Protein AF-A0A968MNL6-F1 (afdb_monomer)

Radius of gyration: 27.08 Å; Cα contacts (8 Å, |Δi|>4): 402; chains: 1; bounding box: 76×45×84 Å

Nearest PDB structures (foldseek):
  2ivf-assembly1_B  TM=6.259E-01  e=3.044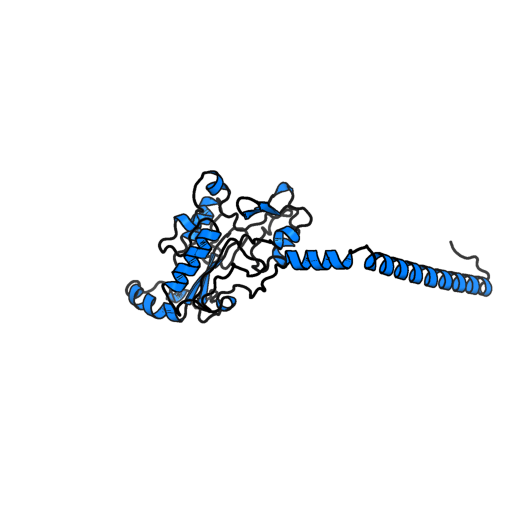E-07  Aromatoleum aromaticum EbN1
  1r27-assembly1_B  TM=6.910E-01  e=2.552E-06  Escherichia coli
  6x1o-assembly1_D  TM=5.872E-01  e=1.231E-06  Pyrococcus furiosus COM1
  5ch7-assembly2_D  TM=5.734E-01  e=1.477E-06  Azospira oryzae PS
  3egw-assembly1_B  TM=5.576E-01  e=3.675E-06  Escherichia coli K-12

Sequence (286 aa):
MCGVALACVSACNEANNLLPDTVLSGGLHQMPDDLNANTKNIIKLYKDGGFVGPSEEQFATYYNDLEQFEQYQGRMREAHSFVKRQCMHCIDPACVAACPFSALTKDHETGVVAWNAYQCIGCRYCEVACPFEVPKFEWQYFNPRIVKCQFCDHRLGEGQEPACTSVCPTGAVVYGKRDALLEEAKERIAASPGTYFEDRVYGESDGGGTQVMYLSHVPFTKIGLPDLGKVSLAWYGTWVHSIIYKWLLIPAALYACMVFIIRKRWHHHEEEARHEAKKTGLPQQI

Solvent-accessible surface area (backbone atoms only — not compa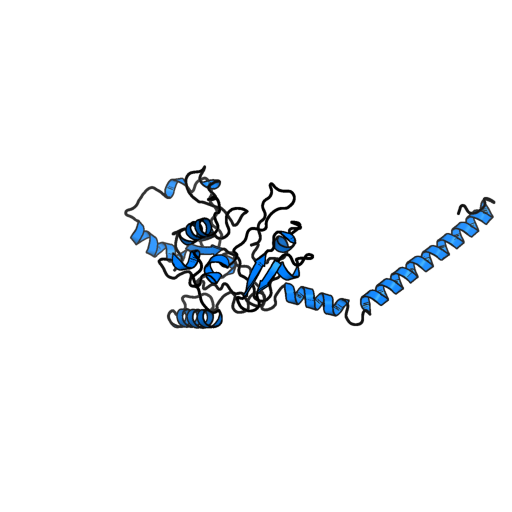rable to full-atom values): 16317 Å² total; per-residue (Å²): 107,57,62,90,72,58,49,37,35,53,35,40,26,63,78,65,74,38,61,75,41,18,73,77,47,75,69,74,46,78,40,65,93,59,70,30,60,51,31,44,44,42,76,46,51,19,46,84,44,42,79,60,70,91,53,93,80,64,68,80,69,77,81,78,65,83,87,52,56,74,73,47,58,69,65,41,68,82,41,53,46,52,40,79,47,56,54,41,37,40,70,46,40,25,32,35,70,49,33,93,64,58,22,33,45,68,42,88,85,82,42,48,46,47,76,41,74,91,52,48,69,52,82,57,46,31,29,76,45,26,86,79,63,44,54,23,51,42,82,91,46,89,70,27,55,80,26,48,44,54,77,41,51,76,37,46,77,71,76,41,70,36,50,36,36,76,54,39,89,65,64,59,45,79,82,74,59,62,70,61,52,51,50,52,49,51,49,54,40,70,76,39,75,89,52,40,36,88,73,51,61,47,21,70,41,40,33,42,12,34,67,48,70,47,80,44,63,53,62,56,58,30,68,75,40,70,89,53,56,65,60,17,68,31,56,51,56,51,50,54,49,52,59,52,54,45,89,42,51,55,56,49,51,53,50,51,50,50,52,50,52,51,52,53,52,49,52,51,51,52,50,50,51,54,53,48,28,71,71,70,72,50,80,81,86,128

Structure (mmCIF, N/CA/C/O backbone):
data_AF-A0A968MNL6-F1
#
_entry.id   AF-A0A968MNL6-F1
#
loop_
_atom_site.group_PDB
_atom_site.id
_atom_site.type_symbol
_atom_site.label_atom_id
_atom_site.label_alt_id
_atom_site.label_comp_id
_atom_site.label_asym_id
_atom_site.label_entity_id
_atom_site.label_seq_id
_atom_site.pdbx_PDB_ins_code
_atom_site.Cartn_x
_atom_site.Cartn_y
_atom_site.Cartn_z
_atom_site.occupancy
_atom_site.B_iso_or_equiv
_atom_site.auth_seq_id
_atom_site.auth_comp_id
_atom_site.auth_asym_id
_atom_site.auth_atom_id
_atom_site.pdbx_PDB_model_num
ATOM 1 N N . MET A 1 1 ? -15.893 4.906 13.644 1.00 71.31 1 MET A N 1
ATOM 2 C CA . MET A 1 1 ? -15.562 3.689 14.427 1.00 71.31 1 MET A CA 1
ATOM 3 C C . MET A 1 1 ? -14.109 3.670 14.893 1.00 71.31 1 MET A C 1
ATOM 5 O O . MET A 1 1 ? -13.868 3.267 16.024 1.00 71.31 1 MET A O 1
ATOM 9 N N . CYS A 1 2 ? -13.137 4.071 14.064 1.00 76.56 2 CYS A N 1
ATOM 10 C CA . CYS A 1 2 ? -11.749 4.224 14.515 1.00 76.56 2 CYS A CA 1
ATOM 11 C C . CYS A 1 2 ? -11.639 5.352 15.559 1.00 76.56 2 CYS A C 1
ATOM 13 O O . CYS A 1 2 ? -12.363 6.344 15.459 1.00 76.56 2 CYS A O 1
ATOM 15 N N . GLY A 1 3 ? -10.768 5.179 16.553 1.00 71.62 3 GLY A N 1
ATOM 16 C CA . GLY A 1 3 ? -10.526 6.141 17.628 1.00 71.62 3 GLY A CA 1
ATOM 17 C C . GLY A 1 3 ? -9.036 6.258 17.951 1.00 71.62 3 GLY A C 1
ATOM 18 O O . GLY A 1 3 ? -8.205 5.654 17.279 1.00 71.62 3 GLY A O 1
ATOM 19 N N . VAL A 1 4 ? -8.711 7.007 19.008 1.00 63.56 4 VAL A N 1
ATOM 20 C CA . VAL A 1 4 ? -7.330 7.359 19.407 1.00 63.56 4 VAL A CA 1
ATOM 21 C C . VAL A 1 4 ? -6.508 6.153 19.893 1.00 63.56 4 VAL A C 1
ATOM 23 O O . VAL A 1 4 ? -5.291 6.237 20.016 1.00 63.56 4 VAL A O 1
ATOM 26 N N . ALA A 1 5 ? -7.141 5.010 20.173 1.00 65.31 5 ALA A N 1
ATOM 27 C CA . ALA A 1 5 ? -6.453 3.832 20.689 1.00 65.31 5 ALA A CA 1
ATOM 28 C C . ALA A 1 5 ? -5.408 3.299 19.684 1.00 65.31 5 ALA A C 1
ATOM 30 O O . ALA A 1 5 ? -5.735 2.602 18.721 1.00 65.31 5 ALA A O 1
ATOM 31 N N . LEU A 1 6 ? -4.128 3.560 19.964 1.00 80.06 6 LEU A N 1
ATOM 32 C CA . LEU A 1 6 ? -2.959 3.082 19.210 1.00 80.06 6 LEU A CA 1
ATOM 33 C C . LEU A 1 6 ? -2.700 1.568 19.378 1.00 80.06 6 LEU A C 1
ATOM 35 O O . LEU A 1 6 ? -1.617 1.079 19.061 1.00 80.06 6 LEU A O 1
ATOM 39 N N . ALA A 1 7 ? -3.693 0.798 19.835 1.00 88.44 7 ALA A N 1
ATOM 40 C CA . ALA A 1 7 ? -3.584 -0.641 20.073 1.00 88.44 7 ALA A CA 1
ATOM 41 C C . ALA A 1 7 ? -3.120 -1.397 18.818 1.00 88.44 7 ALA A C 1
ATOM 43 O O . ALA A 1 7 ? -2.239 -2.247 18.887 1.00 88.44 7 ALA A O 1
ATOM 44 N N . CYS A 1 8 ? -3.654 -1.035 17.648 1.00 91.62 8 CYS A N 1
ATOM 45 C CA . CYS A 1 8 ? -3.287 -1.669 16.382 1.00 91.62 8 CYS A CA 1
ATOM 46 C C . CYS A 1 8 ? -1.846 -1.364 15.921 1.00 91.62 8 CYS A C 1
ATOM 48 O O . CYS A 1 8 ? -1.267 -2.161 15.175 1.00 91.62 8 CYS A O 1
ATOM 50 N N . VAL A 1 9 ? -1.279 -0.237 16.368 1.00 92.69 9 VAL A N 1
ATOM 51 C CA . VAL A 1 9 ? 0.115 0.151 16.119 1.00 92.69 9 VAL A CA 1
ATOM 52 C C . VAL A 1 9 ? 1.024 -0.665 17.032 1.00 92.69 9 VAL A C 1
ATOM 54 O O . VAL A 1 9 ? 1.894 -1.383 16.542 1.00 92.69 9 VAL A O 1
ATOM 57 N N . SER A 1 10 ? 0.745 -0.646 18.339 1.00 91.75 10 SER A N 1
ATOM 58 C CA . SER A 1 10 ? 1.510 -1.387 19.348 1.00 91.75 10 SER A CA 1
ATOM 59 C C . SER A 1 10 ? 1.539 -2.893 19.058 1.00 91.75 10 SER A C 1
ATOM 61 O O . SER A 1 10 ? 2.612 -3.476 18.912 1.00 91.75 10 SER A O 1
ATOM 63 N N . ALA A 1 11 ? 0.375 -3.509 18.819 1.00 94.50 11 ALA A N 1
ATOM 64 C CA . ALA A 1 11 ? 0.281 -4.937 18.505 1.00 94.50 11 ALA A CA 1
ATOM 65 C C . ALA A 1 11 ? 1.006 -5.311 17.201 1.00 94.50 11 ALA A C 1
ATOM 67 O O . ALA A 1 11 ? 1.540 -6.411 17.067 1.00 94.50 11 ALA A O 1
ATOM 68 N N . CYS A 1 12 ? 1.049 -4.405 16.218 1.00 95.56 12 CYS A N 1
ATOM 69 C CA . CYS A 1 12 ? 1.828 -4.635 15.006 1.00 95.56 12 CYS A CA 1
ATOM 70 C C . CYS A 1 12 ? 3.326 -4.602 15.286 1.00 95.56 12 CYS A C 1
ATOM 72 O O . CYS A 1 12 ? 4.054 -5.412 14.714 1.00 95.56 12 CYS A O 1
ATOM 74 N N . ASN A 1 13 ? 3.789 -3.680 16.126 1.00 94.00 13 ASN A N 1
ATOM 75 C CA . ASN A 1 13 ? 5.197 -3.604 16.482 1.00 94.00 13 ASN A CA 1
ATOM 76 C C . ASN A 1 13 ? 5.638 -4.835 17.266 1.00 94.00 13 ASN A C 1
ATOM 78 O O . ASN A 1 13 ? 6.636 -5.444 16.890 1.00 94.00 13 ASN A O 1
ATOM 82 N N . GLU A 1 14 ? 4.849 -5.257 18.253 1.00 94.38 14 GLU A N 1
ATOM 83 C CA . GLU A 1 14 ? 5.090 -6.476 19.025 1.00 94.38 14 GLU A CA 1
ATOM 84 C C . GLU A 1 14 ? 5.148 -7.714 18.120 1.00 94.38 14 GLU A C 1
ATOM 86 O O . GLU A 1 14 ? 6.161 -8.409 18.086 1.00 94.38 14 GLU A O 1
ATOM 91 N N . ALA A 1 15 ? 4.130 -7.932 17.279 1.00 95.56 15 ALA A N 1
ATOM 92 C CA . ALA A 1 15 ? 4.094 -9.083 16.373 1.00 95.56 15 ALA A CA 1
ATOM 93 C C . ALA A 1 15 ? 5.248 -9.103 15.355 1.00 95.56 15 ALA A C 1
ATOM 95 O O . ALA A 1 15 ? 5.606 -10.156 14.840 1.00 95.56 15 ALA A O 1
ATOM 96 N N . ASN A 1 16 ? 5.827 -7.944 15.033 1.00 94.19 16 ASN A N 1
ATOM 97 C CA . ASN A 1 16 ? 6.910 -7.832 14.057 1.00 94.19 16 ASN A CA 1
ATOM 98 C C . ASN A 1 16 ? 8.284 -7.589 14.699 1.00 94.19 16 ASN A C 1
ATOM 100 O O . ASN A 1 16 ? 9.236 -7.346 13.955 1.00 94.19 16 ASN A O 1
ATOM 104 N N . ASN A 1 17 ? 8.393 -7.648 16.032 1.00 93.50 17 ASN A N 1
ATOM 105 C CA . ASN A 1 17 ? 9.609 -7.341 16.790 1.00 93.50 17 ASN A CA 1
ATOM 106 C C . ASN A 1 17 ? 10.249 -5.997 16.385 1.00 93.50 17 ASN A C 1
ATOM 108 O O . ASN A 1 17 ? 11.463 -5.897 16.205 1.00 93.50 17 ASN A O 1
ATOM 112 N N . LEU A 1 18 ? 9.421 -4.968 16.182 1.00 91.12 18 LEU A N 1
ATOM 113 C CA . LEU A 1 18 ? 9.874 -3.625 15.821 1.00 91.12 18 LEU A CA 1
ATOM 114 C C . LEU A 1 18 ? 10.109 -2.789 17.074 1.00 91.12 18 LEU A C 1
ATOM 116 O O . LEU A 1 18 ? 9.301 -2.807 18.004 1.00 91.12 18 LEU A O 1
ATOM 120 N N . LEU A 1 19 ? 11.179 -1.994 17.060 1.00 89.25 19 LEU A N 1
ATOM 121 C CA . LEU A 1 19 ? 11.395 -0.988 18.092 1.00 89.25 19 LEU A CA 1
ATOM 122 C C . LEU A 1 19 ? 10.276 0.065 18.022 1.00 89.25 19 LEU A C 1
ATOM 124 O O . LEU A 1 19 ? 9.955 0.532 16.925 1.00 89.25 19 LEU A O 1
ATOM 128 N N . PRO A 1 20 ? 9.667 0.451 19.156 1.00 87.69 20 PRO A N 1
ATOM 129 C CA . PRO A 1 20 ? 8.717 1.553 19.184 1.00 87.69 20 PRO A CA 1
ATOM 130 C C . PRO A 1 20 ? 9.366 2.842 18.678 1.00 87.69 20 PRO A C 1
ATOM 132 O O . PRO A 1 20 ? 10.464 3.202 19.099 1.00 87.69 20 PRO A O 1
ATOM 135 N N . ASP A 1 21 ? 8.678 3.551 17.786 1.00 87.12 21 ASP A N 1
ATOM 136 C CA . ASP A 1 21 ? 9.094 4.891 17.388 1.00 87.12 21 ASP A CA 1
ATOM 137 C C . ASP A 1 21 ? 8.651 5.902 18.448 1.00 87.12 21 ASP A C 1
ATOM 139 O O . ASP A 1 21 ? 7.463 6.187 18.603 1.00 87.12 21 ASP A O 1
ATOM 143 N N . THR A 1 22 ? 9.624 6.407 19.197 1.00 87.00 22 THR A N 1
ATOM 144 C CA . THR A 1 22 ? 9.438 7.352 20.302 1.00 87.00 22 THR A CA 1
ATOM 145 C C . THR A 1 22 ? 10.137 8.685 20.036 1.00 87.00 22 THR A C 1
ATOM 147 O O . THR A 1 22 ? 10.408 9.429 20.981 1.00 87.00 22 THR A O 1
ATOM 150 N N . VAL A 1 23 ? 10.514 8.977 18.782 1.00 82.94 23 VAL A N 1
ATOM 151 C CA . VAL A 1 23 ? 11.328 10.161 18.455 1.00 82.94 23 VAL A CA 1
ATOM 152 C C . VAL A 1 23 ? 10.591 11.444 18.833 1.00 82.94 23 VAL A C 1
ATOM 154 O O . VAL A 1 23 ? 11.141 12.270 19.559 1.00 82.94 23 VAL A O 1
ATOM 157 N N . LEU A 1 24 ? 9.327 11.582 18.423 1.00 80.12 24 LEU A N 1
ATOM 158 C CA . LEU A 1 24 ? 8.530 12.773 18.733 1.00 80.12 24 LEU A CA 1
ATOM 159 C C . LEU A 1 24 ? 8.181 12.905 20.217 1.00 80.12 24 LEU A C 1
ATOM 161 O O . LEU A 1 24 ? 8.028 14.012 20.718 1.00 80.12 24 LEU A O 1
ATOM 165 N N . SER A 1 25 ? 8.076 11.790 20.936 1.00 78.31 25 SER A N 1
ATOM 166 C CA . SER A 1 25 ? 7.740 11.800 22.360 1.00 78.31 25 SER A CA 1
ATOM 167 C C . SER A 1 25 ? 8.961 11.996 23.268 1.00 78.31 25 SER A C 1
ATOM 169 O O . SER A 1 25 ? 8.842 11.801 24.478 1.00 78.31 25 SER A O 1
ATOM 171 N N . GLY A 1 26 ? 10.162 12.197 22.713 1.00 81.75 26 GLY A N 1
ATOM 172 C CA . GLY A 1 26 ? 11.404 12.227 23.490 1.00 81.75 26 GLY A CA 1
ATOM 173 C C . GLY A 1 26 ? 11.687 10.932 24.267 1.00 81.75 26 GLY A C 1
ATOM 174 O O . GLY A 1 26 ? 12.213 10.986 25.373 1.00 81.75 26 GLY A O 1
ATOM 175 N N . GLY A 1 27 ? 11.303 9.765 23.732 1.00 82.81 27 GLY A N 1
ATOM 176 C CA . GLY A 1 27 ? 11.554 8.463 24.373 1.00 82.81 27 GLY A CA 1
ATOM 177 C C . GLY A 1 27 ? 10.455 7.942 25.306 1.00 82.81 27 GLY A C 1
ATOM 178 O O . GLY A 1 27 ? 10.574 6.824 25.798 1.00 82.81 27 GLY A O 1
ATOM 179 N N . LEU A 1 28 ? 9.394 8.715 25.557 1.00 80.94 28 LEU A N 1
ATOM 180 C CA . LEU A 1 28 ? 8.359 8.346 26.532 1.00 80.94 28 LEU A CA 1
ATOM 181 C C . LEU A 1 28 ? 7.339 7.317 26.026 1.00 80.94 28 LEU A C 1
ATOM 183 O O . LEU A 1 28 ? 7.067 6.334 26.710 1.00 80.94 28 LEU A O 1
ATOM 187 N N . HIS A 1 29 ? 6.724 7.555 24.869 1.00 80.38 29 HIS A N 1
ATOM 188 C CA . HIS A 1 29 ? 5.625 6.733 24.366 1.00 80.38 29 HIS A CA 1
ATOM 189 C C . HIS A 1 29 ? 5.666 6.631 22.845 1.00 80.38 29 HIS A C 1
ATOM 191 O O . HIS A 1 29 ? 6.195 7.495 22.158 1.00 80.38 29 HIS A O 1
ATOM 197 N N . GLN A 1 30 ? 5.103 5.556 22.298 1.00 81.44 30 GLN A N 1
ATOM 198 C CA . GLN A 1 30 ? 5.105 5.372 20.854 1.00 81.44 30 GLN A CA 1
ATOM 199 C C . GLN A 1 30 ? 4.276 6.466 20.165 1.00 81.44 30 GLN A C 1
ATOM 201 O O . GLN A 1 30 ? 3.057 6.519 20.329 1.00 81.44 30 GLN A O 1
ATOM 206 N N . MET A 1 31 ? 4.947 7.304 19.376 1.00 84.38 31 MET A N 1
ATOM 207 C CA . MET A 1 31 ? 4.348 8.416 18.643 1.00 84.38 31 MET A CA 1
ATOM 208 C C . MET A 1 31 ? 5.099 8.670 17.326 1.00 84.38 31 MET A C 1
ATOM 210 O O . MET A 1 31 ? 5.823 9.657 17.195 1.00 84.38 31 MET A O 1
ATOM 214 N N . PRO A 1 32 ? 4.964 7.769 16.339 1.00 86.38 32 PRO A N 1
ATOM 215 C CA . PRO A 1 32 ? 5.443 8.044 14.991 1.00 86.38 32 PRO A CA 1
ATOM 216 C C . PRO A 1 32 ? 4.629 9.182 14.357 1.00 86.38 32 PRO A C 1
ATOM 218 O O . PRO A 1 32 ? 3.422 9.263 14.570 1.00 86.38 32 PRO A O 1
ATOM 221 N N . ASP A 1 33 ? 5.270 10.023 13.541 1.00 86.19 33 ASP A N 1
ATOM 222 C CA . ASP A 1 33 ? 4.577 11.013 12.691 1.00 86.19 33 ASP A CA 1
ATOM 223 C C . ASP A 1 33 ? 3.991 10.363 11.422 1.00 86.19 33 ASP A C 1
ATOM 225 O O . ASP A 1 33 ? 2.897 10.677 10.946 1.00 86.19 33 ASP A O 1
ATOM 229 N N . ASP A 1 34 ? 4.728 9.393 10.875 1.00 90.75 34 ASP A N 1
ATOM 230 C CA . ASP A 1 34 ? 4.357 8.648 9.678 1.00 90.75 34 ASP A CA 1
ATOM 231 C C . ASP A 1 34 ? 4.946 7.229 9.686 1.00 90.75 34 ASP A C 1
ATOM 233 O O . ASP A 1 34 ? 5.743 6.859 10.552 1.00 90.75 34 ASP A O 1
ATOM 237 N N . LEU A 1 35 ? 4.577 6.433 8.680 1.00 93.75 35 LEU A N 1
ATOM 238 C CA . LEU A 1 35 ? 5.270 5.199 8.337 1.00 93.75 35 LEU A CA 1
ATOM 239 C C . LEU A 1 35 ? 6.760 5.480 8.146 1.00 93.75 35 LEU A C 1
ATOM 241 O O . LEU A 1 35 ? 7.152 6.434 7.471 1.00 93.75 35 LEU A O 1
ATOM 245 N N . ASN A 1 36 ? 7.595 4.601 8.685 1.00 92.81 36 ASN A N 1
ATOM 246 C CA . ASN A 1 36 ? 9.045 4.727 8.609 1.00 92.81 36 ASN A CA 1
ATOM 247 C C . ASN A 1 36 ? 9.719 3.354 8.762 1.00 92.81 36 ASN A C 1
ATOM 249 O O . ASN A 1 36 ? 9.055 2.318 8.706 1.00 92.81 36 ASN A O 1
ATOM 253 N N . ALA A 1 37 ? 11.041 3.339 8.953 1.00 91.06 37 ALA A N 1
ATOM 254 C CA . ALA A 1 37 ? 11.829 2.116 9.108 1.00 91.06 37 ALA A CA 1
ATOM 255 C C . ALA A 1 37 ? 11.427 1.244 10.322 1.00 91.06 37 ALA A C 1
ATOM 257 O O . ALA A 1 37 ? 11.706 0.051 10.341 1.00 91.06 37 ALA A O 1
ATOM 258 N N . ASN A 1 38 ? 10.728 1.805 11.308 1.00 89.81 38 ASN A N 1
ATOM 259 C CA . ASN A 1 38 ? 10.304 1.115 12.529 1.00 89.81 38 ASN A CA 1
ATOM 260 C C . ASN A 1 38 ? 8.774 1.038 12.683 1.00 89.81 38 ASN A C 1
ATOM 262 O O . ASN A 1 38 ? 8.273 0.392 13.601 1.00 89.81 38 ASN A O 1
ATOM 266 N N . THR A 1 39 ? 8.018 1.657 11.771 1.00 93.25 39 THR A N 1
ATOM 267 C CA . THR A 1 39 ? 6.561 1.807 11.884 1.00 93.25 39 THR A CA 1
ATOM 268 C C . THR A 1 39 ? 5.873 1.310 10.616 1.00 93.25 39 THR A C 1
ATOM 270 O O . THR A 1 39 ? 5.859 1.987 9.587 1.00 93.25 39 THR A O 1
ATOM 273 N N . LYS A 1 40 ? 5.272 0.111 10.684 1.00 95.25 40 LYS A N 1
ATOM 274 C CA . LYS A 1 40 ? 4.570 -0.532 9.549 1.00 95.25 40 LYS A CA 1
ATOM 275 C C . LYS A 1 40 ? 3.102 -0.112 9.402 1.00 95.25 40 LYS A C 1
ATOM 277 O O . LYS A 1 40 ? 2.523 -0.314 8.329 1.00 95.25 40 LYS A O 1
ATOM 282 N N . ASN A 1 41 ? 2.494 0.411 10.466 1.00 94.38 41 ASN A N 1
ATOM 283 C CA . ASN A 1 41 ? 1.173 1.029 10.444 1.00 94.38 41 ASN A CA 1
ATOM 284 C C . ASN A 1 41 ? 1.086 2.157 11.485 1.00 94.38 41 ASN A C 1
ATOM 286 O O . ASN A 1 41 ? 1.822 2.135 12.465 1.00 94.38 41 ASN A O 1
ATOM 290 N N . ILE A 1 42 ? 0.197 3.123 11.264 1.00 93.06 42 ILE A N 1
ATOM 291 C CA . ILE A 1 42 ? -0.018 4.284 12.141 1.00 93.06 42 ILE A CA 1
ATOM 292 C C . ILE A 1 42 ? -1.499 4.683 12.117 1.00 93.06 42 ILE A C 1
ATOM 294 O O . ILE A 1 42 ? -2.178 4.435 11.121 1.00 93.06 42 ILE A O 1
ATOM 298 N N . ILE A 1 43 ? -2.014 5.313 13.177 1.00 91.06 43 ILE A N 1
ATOM 299 C CA . ILE A 1 43 ? -3.297 6.031 13.141 1.00 91.06 43 ILE A CA 1
ATOM 300 C C . ILE A 1 43 ? -3.020 7.520 12.926 1.00 91.06 43 ILE A C 1
ATOM 302 O O . ILE A 1 43 ? -2.434 8.161 13.791 1.00 91.06 43 ILE A O 1
ATOM 306 N N . LYS A 1 44 ? -3.454 8.072 11.790 1.00 88.19 44 LYS A N 1
ATOM 307 C CA . LYS A 1 44 ? -3.401 9.513 11.512 1.00 88.19 44 LYS A CA 1
ATOM 308 C C . LYS A 1 44 ? -4.727 10.178 11.881 1.00 88.19 44 LYS A C 1
ATOM 310 O O . LYS A 1 44 ? -5.793 9.603 11.648 1.00 88.19 44 LYS A O 1
ATOM 315 N N . LEU A 1 45 ? -4.647 11.386 12.433 1.00 86.25 45 LEU A N 1
ATOM 316 C CA . LEU A 1 45 ? -5.791 12.240 12.739 1.00 86.25 45 LEU A CA 1
ATOM 317 C C . LEU A 1 45 ? -5.923 13.335 11.675 1.00 86.25 45 LEU A C 1
ATOM 319 O O . LEU A 1 45 ? -4.970 14.049 11.370 1.00 86.25 45 LEU A O 1
ATOM 323 N N . TYR A 1 46 ? -7.124 13.477 11.131 1.00 82.62 46 TYR A N 1
ATOM 324 C CA . TYR A 1 46 ? -7.481 14.536 10.192 1.00 82.62 46 TYR A CA 1
ATOM 325 C C . TYR A 1 46 ? -8.566 15.407 10.809 1.00 82.62 46 TYR A C 1
ATOM 327 O O . TYR A 1 46 ? -9.518 14.867 11.373 1.00 82.62 46 TYR A O 1
ATOM 335 N N . LYS A 1 47 ? -8.442 16.730 10.681 1.00 76.38 47 LYS A N 1
ATOM 336 C CA . LYS A 1 47 ? -9.441 17.705 11.128 1.00 76.38 47 LYS A CA 1
ATOM 337 C C . LYS A 1 47 ? -9.983 18.487 9.940 1.00 76.38 47 LYS A C 1
ATOM 339 O O . LYS A 1 47 ? -9.197 19.003 9.152 1.00 76.38 47 LYS A O 1
ATOM 344 N N . ASP A 1 48 ? -11.302 18.526 9.767 1.00 66.19 48 ASP A N 1
ATOM 345 C CA . ASP A 1 48 ? -12.008 19.200 8.654 1.00 66.19 48 ASP A CA 1
ATOM 346 C C . ASP A 1 48 ? -11.561 18.767 7.234 1.00 66.19 48 ASP A C 1
ATOM 348 O O . ASP A 1 48 ? -11.946 19.346 6.207 1.00 66.19 48 ASP A O 1
ATOM 352 N N . GLY A 1 49 ? -10.776 17.690 7.158 1.00 54.38 49 GLY A N 1
ATOM 353 C CA . GLY A 1 49 ? -10.148 17.183 5.947 1.00 54.38 49 GLY A CA 1
ATOM 354 C C . GLY A 1 49 ? -8.730 17.667 5.653 1.00 54.38 49 GLY A C 1
ATOM 355 O O . GLY A 1 49 ? -8.236 17.435 4.552 1.00 54.38 49 GLY A O 1
ATOM 356 N N . GLY A 1 50 ? -8.085 18.337 6.607 1.00 45.59 50 GLY A N 1
ATOM 357 C CA . GLY A 1 50 ? -6.643 18.569 6.630 1.00 45.59 50 GLY A CA 1
ATOM 358 C C . GLY A 1 50 ? -5.955 17.620 7.612 1.00 45.59 50 GLY A C 1
ATOM 359 O O . GLY A 1 50 ? -6.534 17.235 8.629 1.00 45.59 50 GLY A O 1
ATOM 360 N N . PHE A 1 51 ? -4.718 17.218 7.315 1.00 45.25 51 PHE A N 1
ATOM 361 C CA . PHE A 1 51 ? -3.888 16.481 8.272 1.00 45.25 51 PHE A CA 1
ATOM 362 C C . PHE A 1 51 ? -3.540 17.394 9.456 1.00 45.25 51 PHE A C 1
ATOM 364 O O . PHE A 1 51 ? -3.039 18.498 9.246 1.00 45.25 51 PHE A O 1
ATOM 371 N N . VAL A 1 52 ? -3.796 16.942 10.687 1.00 53.28 52 VAL A N 1
ATOM 372 C CA . VAL A 1 52 ? -3.319 17.625 11.898 1.00 53.28 52 VAL A CA 1
ATOM 373 C C . VAL A 1 52 ? -2.029 16.938 12.321 1.00 53.28 52 VAL A C 1
ATOM 375 O O . VAL A 1 52 ? -2.059 15.936 13.031 1.00 53.28 52 VAL A O 1
ATOM 378 N N . GLY A 1 53 ? -0.901 17.442 11.823 1.00 47.59 53 GLY A N 1
ATOM 379 C CA . GLY A 1 53 ? 0.408 17.097 12.374 1.00 47.59 53 GLY A CA 1
ATOM 380 C C . GLY A 1 53 ? 0.606 17.769 13.738 1.00 47.59 53 GLY A C 1
ATOM 381 O O . GLY A 1 53 ? -0.082 18.751 14.035 1.00 47.59 53 GLY A O 1
ATOM 382 N N . PRO A 1 54 ? 1.524 17.274 14.578 1.00 43.94 54 PRO A N 1
ATOM 383 C CA . PRO A 1 54 ? 1.825 17.923 15.845 1.00 43.94 54 PRO A CA 1
ATOM 384 C C . PRO A 1 54 ? 2.453 19.298 15.575 1.00 43.94 54 PRO A C 1
ATOM 386 O O . PRO A 1 54 ? 3.572 19.382 15.074 1.00 43.94 54 PRO A O 1
ATOM 389 N N . SER A 1 55 ? 1.756 20.391 15.900 1.00 44.91 55 SER A N 1
ATOM 390 C CA . SER A 1 55 ? 2.435 21.668 16.128 1.00 44.91 55 SER A CA 1
ATOM 391 C C . SER A 1 55 ? 2.938 21.711 17.572 1.00 44.91 55 SER A C 1
ATOM 393 O O . SER A 1 55 ? 2.277 21.224 18.491 1.00 44.91 55 SER A O 1
ATOM 395 N N . GLU A 1 56 ? 4.120 22.295 17.767 1.00 42.34 56 GLU A N 1
ATOM 396 C CA . GLU A 1 56 ? 4.841 22.393 19.050 1.00 42.34 56 GLU A CA 1
ATOM 397 C C . GLU A 1 56 ? 3.980 22.977 20.195 1.00 42.34 56 GLU A C 1
ATOM 399 O O . GLU A 1 56 ? 4.185 22.673 21.366 1.00 42.34 56 GLU A O 1
ATOM 404 N N . GLU A 1 57 ? 2.955 23.761 19.856 1.00 42.06 57 GLU A N 1
ATOM 405 C CA . GLU A 1 57 ? 2.070 24.465 20.790 1.00 42.06 57 GLU A CA 1
ATOM 406 C C . GLU A 1 57 ? 0.862 23.630 21.274 1.00 42.06 57 GLU A C 1
ATOM 408 O O . GLU A 1 57 ? 0.263 23.941 22.303 1.00 42.06 57 GLU A O 1
ATOM 413 N N . GLN A 1 58 ? 0.491 22.551 20.572 1.00 46.75 58 GLN A N 1
ATOM 414 C CA . GLN A 1 58 ? -0.747 21.789 20.835 1.00 46.75 58 GLN A CA 1
ATOM 415 C C . GLN A 1 58 ? -0.586 20.648 21.852 1.00 46.75 58 GLN A C 1
ATOM 417 O O . GLN A 1 58 ? -1.574 20.082 22.322 1.00 46.75 58 GLN A O 1
ATOM 422 N N . PHE A 1 59 ? 0.649 20.326 22.238 1.00 45.47 59 PHE A N 1
ATOM 423 C CA . PHE A 1 59 ? 0.949 19.241 23.177 1.00 45.47 59 PHE A CA 1
ATOM 424 C C . PHE A 1 59 ? 0.498 19.535 24.618 1.00 45.47 59 PHE A C 1
ATOM 426 O O . PHE A 1 59 ? 0.178 18.618 25.374 1.00 45.47 59 PHE A O 1
ATOM 433 N N . ALA A 1 60 ? 0.431 20.813 25.002 1.00 41.31 60 ALA A N 1
ATOM 434 C CA . ALA A 1 60 ? 0.176 21.230 26.381 1.00 41.31 60 ALA A CA 1
ATOM 435 C C . ALA A 1 60 ? -1.272 20.997 26.857 1.00 41.31 60 ALA A C 1
ATOM 437 O O . ALA A 1 60 ? -1.536 21.013 28.057 1.00 41.31 60 ALA A O 1
ATOM 438 N N . THR A 1 61 ? -2.222 20.775 25.945 1.00 46.16 61 THR A N 1
ATOM 439 C CA . THR A 1 61 ? -3.655 20.698 26.284 1.00 46.16 61 THR A CA 1
ATOM 440 C C . THR A 1 61 ? -4.202 19.269 26.346 1.00 46.16 61 THR A C 1
ATOM 442 O O . THR A 1 61 ? -5.337 19.074 26.768 1.00 46.16 61 THR A O 1
ATOM 445 N N . TYR A 1 62 ? -3.413 18.260 25.960 1.00 44.66 62 TYR A N 1
ATOM 446 C CA . TYR A 1 62 ? -3.883 16.876 25.812 1.00 44.66 62 TYR A CA 1
ATOM 447 C C . TYR A 1 62 ? -4.049 16.113 27.144 1.00 44.66 62 TYR A C 1
ATOM 449 O O . TYR A 1 62 ? -4.780 15.128 27.191 1.00 44.66 62 TYR A O 1
ATOM 457 N N . TYR A 1 63 ? -3.422 16.566 28.239 1.00 44.91 63 TYR A N 1
ATOM 458 C CA . TYR A 1 63 ? -3.333 15.792 29.490 1.00 44.91 63 TYR A CA 1
ATOM 459 C C . TYR A 1 63 ? -4.155 16.308 30.681 1.00 44.91 63 TYR A C 1
ATOM 461 O O . TYR A 1 63 ? -4.099 15.694 31.743 1.00 44.91 63 TYR A O 1
ATOM 469 N N . ASN A 1 64 ? -4.923 17.394 30.544 1.00 39.44 64 ASN A N 1
ATOM 470 C CA . ASN A 1 64 ? -5.400 18.117 31.730 1.00 39.44 64 ASN A CA 1
ATOM 471 C C . ASN A 1 64 ? -6.843 17.880 32.194 1.00 39.44 64 ASN A C 1
ATOM 473 O O . ASN A 1 64 ? -7.184 18.467 33.208 1.00 39.44 64 ASN A O 1
ATOM 477 N N . ASP A 1 65 ? -7.676 17.030 31.580 1.00 38.69 65 ASP A N 1
ATOM 478 C CA . ASP A 1 65 ? -8.997 16.745 32.179 1.00 38.69 65 ASP A CA 1
ATOM 479 C C . ASP A 1 65 ? -9.608 15.405 31.744 1.00 38.69 65 ASP A C 1
ATOM 481 O O . ASP A 1 65 ? -10.042 15.225 30.605 1.00 38.69 65 ASP A O 1
ATOM 485 N N . LEU A 1 66 ? -9.682 14.459 32.685 1.00 47.62 66 LEU A N 1
ATOM 486 C CA . LEU A 1 66 ? -10.293 13.135 32.495 1.00 47.62 66 LEU A CA 1
ATOM 487 C C . LEU A 1 66 ? -11.828 13.154 32.638 1.00 47.62 66 LEU A C 1
ATOM 489 O O . LEU A 1 66 ? -12.488 12.221 32.187 1.00 47.62 66 LEU A O 1
ATOM 493 N N . GLU A 1 67 ? -12.418 14.217 33.196 1.00 42.75 67 GLU A N 1
ATOM 494 C CA . GLU A 1 67 ? -13.874 14.321 33.414 1.00 42.75 67 GLU A CA 1
ATOM 495 C C . GLU A 1 67 ? -14.666 14.811 32.186 1.00 42.75 67 GLU A C 1
ATOM 497 O O . GLU A 1 67 ? -15.882 14.648 32.133 1.00 42.75 67 GLU A O 1
ATOM 502 N N . GLN A 1 68 ? -14.013 15.343 31.145 1.00 41.22 68 GLN A N 1
ATOM 503 C CA . GLN A 1 68 ? -14.705 15.805 29.927 1.00 41.22 68 GLN A CA 1
ATOM 504 C C . GLN A 1 68 ? -14.820 14.746 28.816 1.00 41.22 68 GLN A C 1
ATOM 506 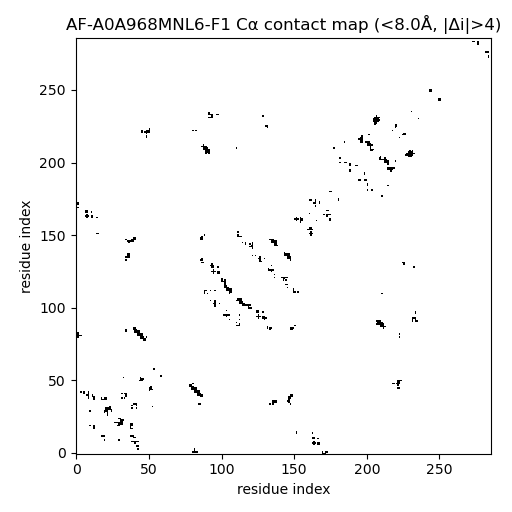O O . GLN A 1 68 ? -15.393 15.024 27.760 1.00 41.22 68 GLN A O 1
ATOM 511 N N . PHE A 1 69 ? -14.306 13.532 29.027 1.00 43.53 69 PHE A N 1
ATOM 512 C CA . PHE A 1 69 ? -14.080 12.544 27.966 1.00 43.53 69 PHE A CA 1
ATOM 513 C C . PHE A 1 69 ? -15.364 12.111 27.225 1.00 43.53 69 PHE A C 1
ATOM 515 O O . PHE A 1 69 ? -15.359 12.009 25.998 1.00 43.53 69 PHE A O 1
ATOM 522 N N . GLU A 1 70 ? -16.493 11.939 27.923 1.00 39.78 70 GLU A N 1
ATOM 523 C CA . GLU A 1 70 ? -17.766 11.524 27.302 1.00 39.78 70 GLU A CA 1
ATOM 524 C C . GLU A 1 70 ? -18.459 12.656 26.524 1.00 39.78 70 GLU A C 1
ATOM 526 O O . GLU A 1 70 ? -18.958 12.444 25.416 1.00 39.78 70 GLU A O 1
ATOM 531 N N . GLN A 1 71 ? -18.429 13.892 27.035 1.00 37.03 71 GLN A N 1
ATOM 532 C CA . GLN A 1 71 ? -19.038 15.054 26.370 1.00 37.03 71 GLN A CA 1
ATOM 533 C C . GLN A 1 71 ? -18.188 15.574 25.189 1.00 37.03 71 GLN A C 1
ATOM 535 O O . GLN A 1 71 ? -18.696 16.276 24.304 1.00 37.03 71 GLN A O 1
ATOM 540 N N . TYR A 1 72 ? -16.896 15.227 25.145 1.00 40.91 72 TYR A N 1
ATOM 541 C CA . TYR A 1 72 ? -15.984 15.535 24.037 1.00 40.91 72 TYR A CA 1
ATOM 542 C C . TYR A 1 72 ? -16.155 14.567 22.848 1.00 40.91 72 TYR A C 1
ATOM 544 O O . TYR A 1 72 ? -16.070 14.991 21.693 1.00 40.91 72 TYR A O 1
ATOM 552 N N . GLN A 1 73 ? -16.486 13.291 23.096 1.00 38.41 73 GLN A N 1
ATOM 553 C CA . GLN A 1 73 ? -16.705 12.293 22.035 1.00 38.41 73 GLN A CA 1
ATOM 554 C C . GLN A 1 73 ? -17.893 12.616 21.114 1.00 38.41 73 GLN A C 1
ATOM 556 O O . GLN A 1 73 ? -17.844 12.300 19.923 1.00 38.41 73 GLN A O 1
ATOM 561 N N . GLY A 1 74 ? -18.934 13.279 21.633 1.00 31.41 74 GLY A N 1
ATOM 562 C CA . GLY A 1 74 ? -20.099 13.695 20.842 1.00 31.41 74 GLY A CA 1
ATOM 563 C C . GLY A 1 74 ? -19.800 14.823 19.847 1.00 31.41 74 GLY A C 1
ATOM 564 O O . GLY A 1 74 ? -20.242 14.759 18.705 1.00 31.41 74 GLY A O 1
ATOM 565 N N . ARG A 1 75 ? -18.994 15.820 20.246 1.00 35.19 75 ARG A N 1
ATOM 566 C CA . ARG A 1 75 ? -18.625 16.986 19.411 1.00 35.19 75 ARG A CA 1
ATOM 567 C C . ARG A 1 75 ? -17.452 16.724 18.461 1.00 35.19 75 ARG A C 1
ATOM 569 O O . ARG A 1 75 ? -17.312 17.412 17.458 1.00 35.19 75 ARG A O 1
ATOM 576 N N . MET A 1 76 ? -16.615 15.723 18.739 1.00 38.69 76 MET A N 1
ATOM 577 C CA . MET A 1 76 ? -15.503 15.346 17.856 1.00 38.69 76 MET A CA 1
ATOM 578 C C . MET A 1 76 ? -15.939 14.665 16.550 1.00 38.69 76 MET A C 1
ATOM 580 O O . MET A 1 76 ? -15.176 14.702 15.584 1.00 38.69 76 MET A O 1
ATOM 584 N N . ARG A 1 77 ? -17.137 14.062 16.493 1.00 44.12 77 ARG A N 1
ATOM 585 C CA . ARG A 1 77 ? -17.624 13.338 15.303 1.00 44.12 77 ARG A CA 1
ATOM 586 C C . ARG A 1 77 ? -17.853 14.224 14.079 1.00 44.12 77 ARG A C 1
ATOM 588 O O . ARG A 1 77 ? -17.836 13.700 12.975 1.00 44.12 77 ARG A O 1
ATOM 595 N N . GLU A 1 78 ? -18.036 15.529 14.258 1.00 46.66 78 GLU A N 1
ATOM 596 C CA . GLU A 1 78 ? -18.319 16.442 13.143 1.00 46.66 78 GLU A CA 1
ATOM 597 C C . GLU A 1 78 ? -17.053 17.038 12.503 1.00 46.66 78 GLU A C 1
ATOM 599 O O . GLU A 1 78 ? -17.134 17.566 11.399 1.00 46.66 78 GLU A O 1
ATOM 604 N N . ALA A 1 79 ? -15.878 16.910 13.140 1.00 57.44 79 ALA A N 1
ATOM 605 C CA . ALA A 1 79 ? -14.648 17.555 12.664 1.00 57.44 79 ALA A CA 1
ATOM 606 C C . ALA A 1 79 ? -13.409 16.649 12.597 1.00 57.44 79 ALA A C 1
ATOM 608 O O . ALA A 1 79 ? -12.424 17.073 12.004 1.00 57.44 79 ALA A O 1
ATOM 609 N N . HIS A 1 80 ? -13.407 15.434 13.168 1.00 76.00 80 HIS A N 1
ATOM 610 C CA . HIS A 1 80 ? -12.193 14.612 13.278 1.00 76.00 80 HIS A CA 1
ATOM 611 C C . HIS A 1 80 ? -12.344 13.203 12.688 1.00 76.00 80 HIS A C 1
ATOM 613 O O . HIS A 1 80 ? -13.287 12.474 12.986 1.00 76.00 80 HIS A O 1
ATOM 619 N N . SER A 1 81 ? -11.361 12.788 11.887 1.00 83.69 81 SER A N 1
ATOM 620 C CA . SER A 1 81 ? -11.273 11.455 11.284 1.00 83.69 81 SER A CA 1
ATOM 621 C C . SER A 1 81 ? -9.981 10.753 11.695 1.00 83.69 81 SER A C 1
ATOM 623 O O . SER A 1 81 ? -8.889 11.225 11.390 1.00 83.69 81 SER A O 1
ATOM 625 N N . PHE A 1 82 ? -10.108 9.597 12.351 1.00 88.62 82 PHE A N 1
ATOM 626 C CA . PHE A 1 82 ? -8.990 8.702 12.663 1.00 88.62 82 PHE A CA 1
ATOM 627 C C . PHE A 1 82 ? -8.841 7.653 11.568 1.00 88.62 82 PHE A C 1
ATOM 629 O O . PHE A 1 82 ? -9.795 6.943 11.242 1.00 88.62 82 PHE A O 1
ATOM 636 N N . VAL A 1 83 ? -7.645 7.555 10.997 1.00 91.25 83 VAL A N 1
ATOM 637 C CA . VAL A 1 83 ? -7.397 6.766 9.791 1.00 91.25 83 VAL A CA 1
ATOM 638 C C . VAL A 1 83 ? -6.159 5.922 10.005 1.00 91.25 83 VAL A C 1
ATOM 640 O O .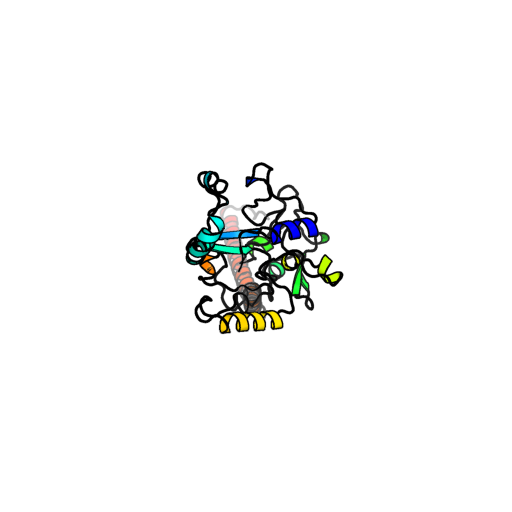 VAL A 1 83 ? -5.042 6.430 10.104 1.00 91.25 83 VAL A O 1
ATOM 643 N N . LYS A 1 84 ? -6.341 4.603 10.031 1.00 94.12 84 LYS A N 1
ATOM 644 C CA . LYS A 1 84 ? -5.212 3.679 10.022 1.00 94.12 84 LYS A CA 1
ATOM 645 C C . LYS A 1 84 ? -4.520 3.733 8.664 1.00 94.12 84 LYS A C 1
ATOM 647 O O . LYS A 1 84 ? -5.156 3.438 7.661 1.00 94.12 84 LYS A O 1
ATOM 652 N N . ARG A 1 85 ? -3.229 4.042 8.608 1.00 94.88 85 ARG A N 1
ATOM 653 C CA . ARG A 1 85 ? -2.392 3.973 7.401 1.00 94.88 85 ARG A CA 1
ATOM 654 C C . ARG A 1 85 ? -1.524 2.725 7.450 1.00 94.88 85 ARG A C 1
ATOM 656 O O . ARG A 1 85 ? -0.901 2.437 8.467 1.00 94.88 85 ARG A O 1
ATOM 663 N N . GLN A 1 86 ? -1.508 1.974 6.355 1.00 96.62 86 GLN A N 1
ATOM 664 C CA . GLN A 1 86 ? -0.702 0.766 6.168 1.00 96.62 86 GLN A CA 1
ATOM 665 C C . GLN A 1 86 ? -0.615 0.428 4.672 1.00 96.62 86 GLN A C 1
ATOM 667 O O . GLN A 1 86 ? -1.225 1.098 3.842 1.00 96.62 86 GLN A O 1
ATOM 672 N N . CYS A 1 87 ? 0.112 -0.637 4.321 1.00 97.94 87 CYS A N 1
ATOM 673 C CA . CYS A 1 87 ? 0.092 -1.166 2.957 1.00 97.94 87 CYS A CA 1
ATOM 674 C C . CYS A 1 87 ? -1.315 -1.586 2.545 1.00 97.94 87 CYS A C 1
ATOM 676 O O . CYS A 1 87 ? -1.981 -2.307 3.280 1.00 97.94 87 CYS A O 1
ATOM 678 N N . MET A 1 88 ? -1.713 -1.184 1.340 1.00 97.88 88 MET A N 1
ATOM 679 C CA . MET A 1 88 ? -3.013 -1.526 0.765 1.00 97.88 88 MET A CA 1
ATOM 680 C C . MET A 1 88 ? -3.062 -2.937 0.168 1.00 97.88 88 MET A C 1
ATOM 682 O O . MET A 1 88 ? -4.143 -3.407 -0.183 1.00 97.88 88 MET A O 1
ATOM 686 N N . HIS A 1 89 ? -1.895 -3.590 0.035 1.00 97.81 89 HIS A N 1
ATOM 687 C CA . HIS A 1 89 ? -1.724 -4.888 -0.626 1.00 97.81 89 HIS A CA 1
ATOM 688 C C . HIS A 1 89 ? -2.513 -4.936 -1.948 1.00 97.81 89 HIS A C 1
ATOM 690 O O . HIS A 1 89 ? -3.445 -5.712 -2.097 1.00 97.81 89 HIS A O 1
ATOM 696 N N . CYS A 1 90 ? -2.208 -4.018 -2.873 1.00 97.75 90 CYS A N 1
ATOM 697 C CA . CYS A 1 90 ? -3.028 -3.781 -4.065 1.00 97.75 90 CYS A CA 1
ATOM 698 C C . CYS A 1 90 ? -3.252 -5.051 -4.904 1.00 97.75 90 CYS A C 1
ATOM 700 O O . CYS A 1 90 ? -2.390 -5.933 -4.954 1.00 97.75 90 CYS A O 1
ATOM 702 N N . ILE A 1 91 ? -4.386 -5.119 -5.609 1.00 96.56 91 ILE A N 1
ATOM 703 C CA . ILE A 1 91 ? -4.683 -6.224 -6.528 1.00 96.56 91 ILE A CA 1
ATOM 704 C C . ILE A 1 91 ? -3.696 -6.215 -7.693 1.00 96.56 91 ILE A C 1
ATOM 706 O O . ILE A 1 91 ? -3.169 -7.270 -8.039 1.00 96.56 91 ILE A O 1
ATOM 710 N N . ASP A 1 92 ? -3.400 -5.037 -8.231 1.00 96.06 92 ASP A N 1
ATOM 711 C CA . ASP A 1 92 ? -2.367 -4.849 -9.244 1.00 96.06 92 ASP A CA 1
ATOM 712 C C . ASP A 1 92 ? -1.287 -3.871 -8.734 1.00 96.06 92 ASP A C 1
ATOM 714 O O . ASP A 1 92 ? -1.380 -2.650 -8.911 1.00 96.06 92 ASP A O 1
ATOM 718 N N . PRO A 1 93 ? -0.307 -4.377 -7.961 1.00 97.06 93 PRO A N 1
ATOM 719 C CA . PRO A 1 93 ? 0.605 -3.551 -7.183 1.00 97.06 93 PRO A CA 1
ATOM 720 C C . PRO A 1 93 ? 1.683 -2.878 -8.036 1.00 97.06 93 PRO A C 1
ATOM 722 O O . PRO A 1 93 ? 2.641 -3.505 -8.486 1.00 97.06 93 PRO A O 1
ATOM 725 N N . ALA A 1 94 ? 1.602 -1.548 -8.124 1.00 96.56 94 ALA A N 1
ATOM 726 C CA . ALA A 1 94 ? 2.605 -0.703 -8.776 1.00 96.56 94 ALA A CA 1
ATOM 727 C C . ALA A 1 94 ? 4.029 -0.912 -8.233 1.00 96.56 94 ALA A C 1
ATOM 729 O O . ALA A 1 94 ? 4.992 -0.891 -8.991 1.00 96.56 94 ALA A O 1
ATOM 730 N N . CYS A 1 95 ? 4.174 -1.179 -6.932 1.00 96.94 95 CYS A N 1
ATOM 731 C CA . CYS A 1 95 ? 5.476 -1.434 -6.318 1.00 96.94 95 CYS A CA 1
ATOM 732 C C . CYS A 1 95 ? 6.125 -2.753 -6.776 1.00 96.94 95 CYS A C 1
ATOM 734 O O . CYS A 1 95 ? 7.350 -2.818 -6.843 1.00 96.94 95 CYS A O 1
ATOM 736 N N . VAL A 1 96 ? 5.327 -3.775 -7.112 1.00 96.94 96 VAL A N 1
ATOM 737 C CA . VAL A 1 96 ? 5.819 -5.030 -7.709 1.00 96.94 96 VAL A CA 1
ATOM 738 C C . VAL A 1 96 ? 6.224 -4.775 -9.155 1.00 96.94 96 VAL A C 1
ATOM 740 O O . VAL A 1 96 ? 7.347 -5.095 -9.530 1.00 96.94 96 VAL A O 1
ATOM 743 N N . ALA A 1 97 ? 5.355 -4.125 -9.937 1.00 95.38 97 ALA A N 1
ATOM 744 C CA . ALA A 1 97 ? 5.624 -3.808 -11.341 1.00 95.38 97 ALA A CA 1
ATOM 745 C C . ALA A 1 97 ? 6.867 -2.918 -11.530 1.00 95.38 97 ALA A C 1
ATOM 747 O O . ALA A 1 97 ? 7.602 -3.072 -12.500 1.00 95.38 97 ALA A O 1
ATOM 748 N N . ALA A 1 98 ? 7.126 -2.006 -10.592 1.00 95.25 98 ALA A N 1
ATOM 749 C CA . ALA A 1 98 ? 8.278 -1.112 -10.632 1.00 95.25 98 ALA A CA 1
ATOM 750 C C . ALA A 1 98 ? 9.589 -1.747 -10.141 1.00 95.25 98 ALA A C 1
ATOM 752 O O . ALA A 1 98 ? 10.634 -1.110 -10.256 1.00 95.25 98 ALA A O 1
ATOM 753 N N . CYS A 1 99 ? 9.570 -2.950 -9.554 1.00 95.69 99 CYS A N 1
ATOM 754 C CA . CYS A 1 99 ? 10.770 -3.581 -9.009 1.00 95.69 99 CYS A CA 1
ATOM 755 C C . CYS A 1 99 ? 11.556 -4.316 -10.112 1.00 95.69 99 CYS A C 1
ATOM 757 O O . CYS A 1 99 ? 11.127 -5.388 -10.540 1.00 95.69 99 CYS A O 1
ATOM 759 N N . PRO A 1 100 ? 12.744 -3.832 -10.529 1.00 93.88 100 PRO A N 1
ATOM 760 C CA . PRO A 1 100 ? 13.484 -4.457 -11.630 1.00 93.88 100 PRO A CA 1
ATOM 761 C C . PRO A 1 100 ? 14.146 -5.790 -11.248 1.00 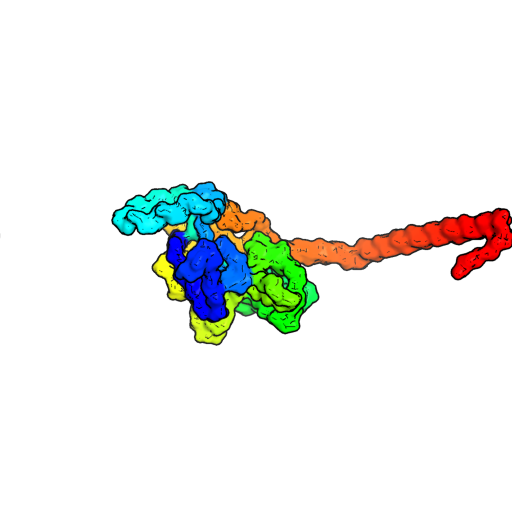93.88 100 PRO A C 1
ATOM 763 O O . PRO A 1 100 ? 14.573 -6.533 -12.124 1.00 93.88 100 PRO A O 1
ATOM 766 N N . PHE A 1 101 ? 14.228 -6.100 -9.950 1.00 94.12 101 PHE A N 1
ATOM 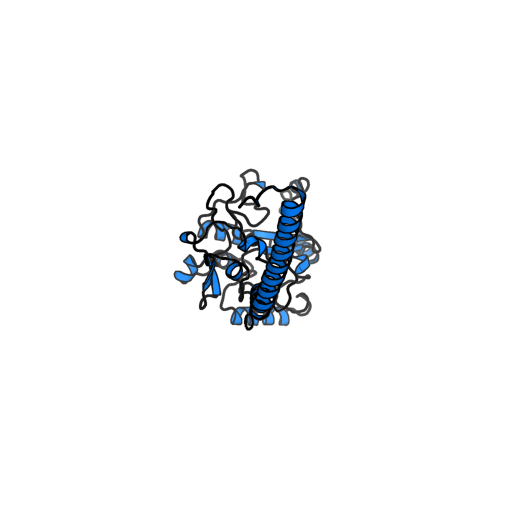767 C CA . PHE A 1 101 ? 14.854 -7.319 -9.419 1.00 94.12 101 PHE A CA 1
ATOM 768 C C . PHE A 1 101 ? 13.837 -8.340 -8.899 1.00 94.12 101 PHE A C 1
ATOM 770 O O . PHE A 1 101 ? 14.227 -9.319 -8.269 1.00 94.12 101 PHE A O 1
ATOM 777 N N . SER A 1 102 ? 12.536 -8.089 -9.096 1.00 93.69 102 SER A N 1
ATOM 778 C CA . SER A 1 102 ? 11.451 -8.949 -8.598 1.00 93.69 102 SER A CA 1
ATOM 779 C C . SER A 1 102 ? 11.540 -9.261 -7.095 1.00 93.69 102 SER A C 1
ATOM 781 O O . SER A 1 102 ? 11.061 -10.291 -6.635 1.00 93.69 102 SER A O 1
ATOM 783 N N . ALA A 1 103 ? 12.127 -8.349 -6.312 1.00 96.12 103 ALA A N 1
ATOM 784 C CA . ALA A 1 103 ? 12.245 -8.471 -4.859 1.00 96.12 103 ALA A CA 1
ATOM 785 C C . ALA A 1 103 ? 10.912 -8.237 -4.131 1.00 96.12 103 ALA A C 1
ATOM 787 O O . ALA A 1 103 ? 10.792 -8.523 -2.943 1.00 96.12 103 ALA A O 1
ATOM 788 N N . LEU A 1 104 ? 9.919 -7.675 -4.819 1.00 96.69 104 LEU A N 1
ATOM 789 C CA . LEU A 1 104 ? 8.535 -7.603 -4.371 1.00 96.69 104 LEU A CA 1
ATOM 790 C C . LEU A 1 104 ? 7.713 -8.541 -5.248 1.00 96.69 104 LEU A C 1
ATOM 792 O O . LEU A 1 104 ? 7.828 -8.491 -6.470 1.00 96.69 104 LEU A O 1
ATOM 796 N N . THR A 1 105 ? 6.867 -9.355 -4.631 1.00 96.31 105 THR A N 1
ATOM 797 C CA . THR A 1 105 ? 5.977 -10.294 -5.321 1.00 96.31 105 THR A CA 1
ATOM 798 C C . THR A 1 105 ? 4.584 -10.209 -4.722 1.00 96.31 105 THR A C 1
ATOM 800 O O . THR A 1 105 ? 4.408 -9.736 -3.599 1.00 96.31 105 THR A O 1
ATOM 803 N N . LYS A 1 106 ? 3.570 -10.628 -5.477 1.00 96.69 106 LYS A N 1
ATOM 804 C CA . LYS A 1 106 ? 2.212 -10.780 -4.964 1.00 96.69 106 LYS A CA 1
ATOM 805 C C . LYS A 1 106 ? 1.881 -12.263 -4.920 1.00 96.69 106 LYS A C 1
ATOM 807 O O . LYS A 1 106 ? 1.986 -12.936 -5.939 1.00 96.69 106 LYS A O 1
ATOM 812 N N . ASP A 1 107 ? 1.470 -12.738 -3.757 1.00 95.25 107 ASP A N 1
ATOM 813 C CA . ASP A 1 107 ? 0.905 -14.070 -3.612 1.00 95.25 107 ASP A CA 1
ATOM 814 C C . ASP A 1 107 ? -0.479 -14.126 -4.283 1.00 95.25 107 ASP A C 1
ATOM 816 O O . ASP A 1 107 ? -1.323 -13.244 -4.081 1.00 95.25 107 ASP A O 1
ATOM 820 N N . HIS A 1 108 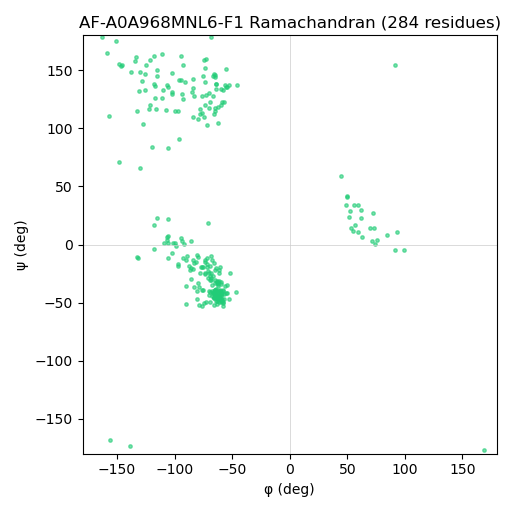? -0.697 -15.132 -5.128 1.00 91.94 108 HIS A N 1
ATOM 821 C CA . HIS A 1 108 ? -1.927 -15.272 -5.906 1.00 91.94 108 HIS A CA 1
ATOM 822 C C . HIS A 1 108 ? -3.103 -15.825 -5.093 1.00 91.94 108 HIS A C 1
ATOM 824 O O . HIS A 1 108 ? -4.248 -15.550 -5.450 1.00 91.94 108 HIS A O 1
ATOM 830 N N . GLU A 1 109 ? -2.838 -16.565 -4.018 1.00 90.81 109 GLU A N 1
ATOM 831 C CA . GLU A 1 109 ? -3.856 -17.170 -3.161 1.00 90.81 109 GLU A CA 1
ATOM 832 C C . GLU A 1 109 ? -4.249 -16.221 -2.029 1.00 90.81 109 GLU A C 1
ATOM 834 O O . GLU A 1 109 ? -5.429 -15.927 -1.835 1.00 90.81 109 GLU A O 1
ATOM 839 N N . THR A 1 110 ? -3.262 -15.692 -1.302 1.00 91.81 110 THR A N 1
ATOM 840 C CA . THR A 1 110 ? -3.500 -14.823 -0.139 1.00 91.81 110 THR A CA 1
ATOM 841 C C . THR A 1 110 ? -3.668 -13.355 -0.526 1.00 91.81 110 THR A C 1
ATOM 843 O O . THR A 1 110 ? -4.229 -12.561 0.230 1.00 91.81 110 THR A O 1
ATOM 846 N N . GLY A 1 111 ? -3.167 -12.955 -1.700 1.00 94.31 111 GLY A N 1
ATOM 847 C CA . GLY A 1 111 ? -3.136 -11.560 -2.132 1.00 94.31 111 GLY A CA 1
ATOM 848 C C . GLY A 1 111 ? -2.060 -10.715 -1.445 1.00 94.31 111 GLY A C 1
ATOM 849 O O . GLY A 1 111 ? -1.988 -9.505 -1.687 1.00 94.31 111 GLY A O 1
ATOM 850 N N . VAL A 1 112 ? -1.218 -11.316 -0.599 1.00 96.38 112 VAL A N 1
ATOM 851 C CA . VAL A 1 112 ? -0.166 -10.612 0.133 1.00 96.38 112 VAL A CA 1
ATOM 852 C C . VAL A 1 112 ? 0.932 -10.167 -0.829 1.00 96.38 112 VAL A C 1
ATOM 854 O O . VAL A 1 112 ? 1.625 -10.964 -1.451 1.00 96.38 112 VAL A O 1
ATOM 857 N N . VAL A 1 113 ? 1.133 -8.852 -0.929 1.00 97.56 113 VAL A N 1
ATOM 858 C CA . VAL A 1 113 ? 2.356 -8.284 -1.509 1.00 97.56 113 VAL A CA 1
ATOM 859 C C . VAL A 1 113 ? 3.533 -8.489 -0.546 1.00 97.56 113 VAL A C 1
ATOM 861 O O . VAL A 1 113 ? 3.655 -7.764 0.449 1.00 97.56 113 VAL A O 1
ATOM 864 N N . ALA A 1 114 ? 4.394 -9.460 -0.832 1.00 95.50 114 ALA A N 1
ATOM 865 C CA . ALA A 1 114 ? 5.558 -9.846 -0.041 1.00 95.50 114 ALA A CA 1
ATOM 866 C C . ALA A 1 114 ? 6.846 -9.162 -0.531 1.00 95.50 114 ALA A C 1
ATOM 868 O O . ALA A 1 114 ? 6.904 -8.618 -1.633 1.00 95.50 114 ALA A O 1
ATOM 869 N N . TRP A 1 115 ? 7.875 -9.159 0.319 1.00 95.06 115 TRP A N 1
ATOM 870 C CA . TRP A 1 115 ? 9.197 -8.599 0.030 1.00 95.06 115 TRP A CA 1
ATOM 871 C C . TRP A 1 115 ? 10.289 -9.604 0.398 1.00 95.06 115 TRP A C 1
ATOM 873 O O . TRP A 1 115 ? 10.279 -10.134 1.508 1.00 95.06 115 TRP A O 1
ATOM 883 N N . ASN A 1 116 ? 11.243 -9.814 -0.507 1.00 93.75 116 ASN A N 1
ATOM 884 C CA . ASN A 1 116 ? 12.403 -10.674 -0.327 1.00 93.75 116 ASN A CA 1
ATOM 885 C C . ASN A 1 116 ? 13.683 -9.838 -0.167 1.00 93.75 116 ASN A C 1
ATOM 887 O O . ASN A 1 116 ? 14.134 -9.164 -1.097 1.00 93.75 116 ASN A O 1
ATOM 891 N N . ALA A 1 117 ? 14.299 -9.930 1.011 1.00 91.25 117 ALA A N 1
ATOM 892 C CA . ALA A 1 117 ? 15.524 -9.207 1.336 1.00 91.25 117 ALA A CA 1
ATOM 893 C C . ALA A 1 117 ? 16.734 -9.631 0.485 1.00 91.25 117 ALA A C 1
ATOM 895 O O . ALA A 1 117 ? 17.580 -8.795 0.192 1.00 91.25 117 ALA A O 1
ATOM 896 N N . TYR A 1 118 ? 16.806 -10.893 0.046 1.00 91.50 118 TYR A N 1
ATOM 897 C CA . TYR A 1 118 ? 17.958 -11.421 -0.698 1.00 91.50 118 TYR A CA 1
ATOM 898 C C . TYR A 1 118 ? 18.042 -10.914 -2.142 1.00 91.50 118 TYR A C 1
ATOM 900 O O . TYR A 1 118 ? 19.121 -10.896 -2.724 1.00 91.50 118 TYR A O 1
ATOM 908 N N . GLN A 1 119 ? 16.913 -10.508 -2.724 1.00 93.56 119 GLN A N 1
ATOM 909 C CA . GLN A 1 119 ? 16.843 -9.962 -4.087 1.00 93.56 119 GLN A CA 1
ATOM 910 C C . GLN A 1 119 ? 16.841 -8.429 -4.100 1.00 93.56 119 GLN A C 1
ATOM 912 O O . GLN A 1 119 ? 17.051 -7.800 -5.136 1.00 93.56 119 GLN A O 1
ATOM 917 N N . CYS A 1 120 ? 16.561 -7.810 -2.955 1.00 93.88 120 CYS A N 1
ATOM 918 C CA . CYS A 1 120 ? 16.452 -6.369 -2.841 1.00 93.88 120 CYS A CA 1
ATOM 919 C C . CYS A 1 120 ? 17.836 -5.718 -2.833 1.00 93.88 120 CYS A C 1
ATOM 921 O O . CYS A 1 120 ? 18.682 -6.065 -2.015 1.00 93.88 120 CYS A O 1
ATOM 923 N N . ILE A 1 121 ? 18.024 -4.728 -3.710 1.00 92.62 121 ILE A N 1
ATOM 924 C CA . ILE A 1 121 ? 19.235 -3.891 -3.753 1.00 92.62 121 ILE A CA 1
ATOM 925 C C . ILE A 1 121 ? 19.009 -2.470 -3.212 1.00 92.62 121 ILE A C 1
ATOM 927 O O . ILE A 1 121 ? 19.868 -1.608 -3.354 1.00 92.62 121 ILE A O 1
ATOM 931 N N . GLY A 1 122 ? 17.813 -2.173 -2.694 1.00 92.44 122 GLY A N 1
ATOM 932 C CA . GLY A 1 122 ? 17.519 -0.859 -2.117 1.00 92.44 122 GLY A CA 1
ATOM 933 C C . GLY A 1 122 ? 17.380 0.300 -3.114 1.00 92.44 122 GLY A C 1
ATOM 934 O O . GLY A 1 122 ? 17.601 1.445 -2.740 1.00 92.44 122 GLY A O 1
ATOM 935 N N . CYS A 1 123 ? 16.991 0.042 -4.370 1.00 92.50 123 CYS A N 1
ATOM 936 C CA . CYS A 1 123 ? 16.856 1.080 -5.411 1.00 92.50 123 CYS A CA 1
ATOM 937 C C . CYS A 1 123 ? 15.707 2.092 -5.202 1.00 92.50 123 CYS A C 1
ATOM 939 O O . CYS A 1 123 ? 15.628 3.075 -5.931 1.00 92.50 123 CYS A O 1
ATOM 941 N N . ARG A 1 124 ? 14.802 1.854 -4.240 1.00 92.56 124 ARG A N 1
ATOM 942 C CA . ARG A 1 124 ? 13.692 2.753 -3.839 1.00 92.56 124 ARG A CA 1
ATOM 943 C C . ARG A 1 124 ? 12.628 3.060 -4.899 1.00 92.56 124 ARG A C 1
ATOM 945 O O . ARG A 1 124 ? 11.692 3.801 -4.623 1.00 92.56 124 ARG A O 1
ATOM 952 N N . TYR A 1 125 ? 12.657 2.422 -6.067 1.00 94.81 125 TYR A N 1
ATOM 953 C CA . TYR A 1 125 ? 11.614 2.617 -7.089 1.00 94.81 125 TYR A CA 1
ATOM 954 C C . TYR A 1 125 ? 10.213 2.249 -6.602 1.00 94.81 125 TYR A C 1
ATOM 956 O O . TYR A 1 125 ? 9.234 2.882 -6.983 1.00 94.81 125 TYR A O 1
ATOM 964 N N . CYS A 1 126 ? 10.108 1.266 -5.710 1.00 95.44 126 CYS A N 1
ATOM 965 C CA . CYS A 1 126 ? 8.835 0.882 -5.115 1.00 95.44 126 CYS A CA 1
ATOM 966 C C . CYS A 1 126 ? 8.222 1.960 -4.207 1.00 95.44 126 CYS A C 1
ATOM 968 O O . CYS A 1 126 ? 7.003 1.968 -4.061 1.00 95.44 126 CYS A O 1
ATOM 970 N N . GLU A 1 127 ? 9.031 2.833 -3.597 1.00 94.44 127 GLU A N 1
ATOM 971 C CA . GLU A 1 127 ? 8.544 3.969 -2.800 1.00 94.44 127 GLU A CA 1
ATOM 972 C C . GLU A 1 127 ? 7.896 5.006 -3.718 1.00 94.44 127 GLU A C 1
ATOM 974 O O . GLU A 1 127 ? 6.737 5.352 -3.515 1.00 94.44 127 GLU A O 1
ATOM 979 N N . VAL A 1 128 ? 8.590 5.383 -4.797 1.00 93.75 128 VAL A N 1
ATOM 980 C CA . VAL A 1 128 ? 8.101 6.345 -5.801 1.00 93.75 128 VAL A CA 1
ATOM 981 C C . VAL A 1 128 ? 6.879 5.819 -6.560 1.00 93.75 128 VAL A C 1
ATOM 983 O O . VAL A 1 128 ? 5.951 6.564 -6.851 1.00 93.75 128 VAL A O 1
ATOM 986 N N . ALA A 1 129 ? 6.859 4.528 -6.893 1.00 95.75 129 ALA A N 1
ATOM 987 C CA . ALA A 1 129 ? 5.767 3.932 -7.657 1.00 95.75 129 ALA A CA 1
ATOM 988 C C . ALA A 1 129 ? 4.490 3.710 -6.833 1.00 95.75 129 ALA A C 1
ATOM 990 O O . ALA A 1 129 ? 3.422 3.491 -7.405 1.00 95.75 129 ALA A O 1
ATOM 991 N N . CYS A 1 130 ? 4.580 3.683 -5.499 1.00 97.19 130 CYS A N 1
ATOM 992 C CA . CYS A 1 130 ? 3.425 3.407 -4.658 1.00 97.19 130 CYS A CA 1
ATOM 993 C C . CYS A 1 130 ? 2.540 4.658 -4.548 1.00 97.19 130 CYS A C 1
ATOM 995 O O . CYS A 1 130 ? 2.960 5.619 -3.908 1.00 97.19 130 CYS A O 1
ATOM 997 N N . PRO A 1 131 ? 1.283 4.637 -5.034 1.00 95.94 131 PRO A N 1
ATOM 998 C CA . PRO A 1 131 ? 0.403 5.806 -4.935 1.00 95.94 131 PRO A CA 1
ATOM 999 C C . PRO A 1 131 ? 0.038 6.161 -3.485 1.00 95.94 131 PRO A C 1
ATOM 1001 O O . PRO A 1 131 ? -0.448 7.249 -3.212 1.00 95.94 131 PRO A O 1
ATOM 1004 N N . PHE A 1 132 ? 0.260 5.233 -2.551 1.00 96.56 132 PHE A N 1
ATOM 1005 C CA . PHE A 1 132 ? -0.023 5.398 -1.127 1.00 96.56 132 PHE A CA 1
ATOM 1006 C C . PHE A 1 132 ? 1.210 5.778 -0.298 1.00 96.56 132 PHE A C 1
ATOM 1008 O O . PHE A 1 132 ? 1.079 5.900 0.921 1.00 96.56 132 PHE A O 1
ATOM 1015 N N . GLU A 1 133 ? 2.388 5.889 -0.929 1.00 94.88 133 GLU A N 1
ATOM 1016 C CA . GLU A 1 133 ? 3.667 6.246 -0.291 1.00 94.88 133 GLU A CA 1
ATOM 1017 C C . GLU A 1 133 ? 4.057 5.326 0.883 1.00 94.88 133 GLU A C 1
ATOM 1019 O O . GLU A 1 133 ? 4.648 5.746 1.879 1.00 94.88 133 GLU A O 1
ATOM 1024 N N . VAL A 1 134 ? 3.697 4.041 0.783 1.00 96.94 134 VAL A N 1
ATOM 1025 C CA . VAL A 1 134 ? 3.826 3.084 1.892 1.00 96.94 134 VAL A CA 1
ATOM 1026 C C . VAL A 1 134 ? 5.230 2.507 2.073 1.00 96.94 134 VAL A C 1
ATOM 1028 O O . VAL A 1 134 ? 5.638 2.388 3.226 1.00 96.94 134 VAL A O 1
ATOM 1031 N N . PRO A 1 135 ? 5.945 2.030 1.032 1.00 96.12 135 PRO A N 1
ATOM 1032 C CA . PRO A 1 135 ? 7.252 1.419 1.240 1.00 96.12 135 PRO A CA 1
ATOM 1033 C C . PRO A 1 135 ? 8.224 2.439 1.824 1.00 96.12 135 PRO A C 1
ATOM 1035 O O . PRO A 1 135 ? 8.505 3.449 1.188 1.00 96.12 135 PRO A O 1
ATOM 1038 N N . LYS A 1 136 ? 8.732 2.163 3.023 1.00 94.62 136 LYS A N 1
ATOM 1039 C CA . LYS A 1 136 ? 9.780 2.951 3.672 1.00 94.62 136 LYS A CA 1
ATOM 1040 C C . LYS A 1 136 ? 11.060 2.142 3.737 1.00 94.62 136 LYS A C 1
ATOM 1042 O O . LYS A 1 136 ? 11.045 0.927 3.547 1.00 94.62 136 LYS A O 1
ATOM 1047 N N . PHE A 1 137 ? 12.168 2.818 3.988 1.00 93.31 137 PHE A N 1
ATOM 1048 C CA . PHE A 1 137 ? 13.491 2.214 3.987 1.00 93.31 137 PHE A CA 1
ATOM 1049 C C . PHE A 1 137 ? 14.252 2.579 5.250 1.00 93.31 137 PHE A C 1
ATOM 1051 O O . PHE A 1 137 ? 14.117 3.685 5.775 1.00 93.31 137 PHE A O 1
ATOM 1058 N N . GLU A 1 138 ? 15.101 1.662 5.693 1.00 90.25 138 GLU A N 1
ATOM 1059 C CA . GLU A 1 138 ? 16.218 2.007 6.567 1.00 90.25 138 GLU A CA 1
ATOM 1060 C C . GLU A 1 138 ? 17.174 2.932 5.794 1.00 90.25 138 GLU A C 1
ATOM 1062 O O . GLU A 1 138 ? 17.430 2.733 4.607 1.00 90.25 138 GLU A O 1
ATOM 1067 N N . TRP A 1 139 ? 17.691 3.979 6.428 1.00 84.75 139 TRP A N 1
ATOM 1068 C CA . TRP A 1 139 ? 18.587 4.938 5.760 1.00 84.75 139 TRP A CA 1
ATOM 1069 C C . TRP A 1 139 ? 20.048 4.774 6.178 1.00 84.75 139 TRP A C 1
ATOM 1071 O O . TRP A 1 139 ? 20.941 5.317 5.539 1.00 84.75 139 TRP A O 1
ATOM 1081 N N . GLN A 1 140 ? 20.294 3.990 7.225 1.00 84.38 140 GLN A N 1
ATOM 1082 C CA . GLN A 1 140 ? 21.601 3.796 7.842 1.00 84.38 140 GLN A CA 1
ATOM 1083 C C . GLN A 1 140 ? 22.464 2.747 7.122 1.00 84.38 140 GLN A C 1
ATOM 1085 O O . GLN A 1 140 ? 23.671 2.695 7.343 1.00 84.38 140 GLN A O 1
ATOM 1090 N N . TYR A 1 141 ? 21.867 1.910 6.267 1.00 82.50 141 TYR A N 1
ATOM 1091 C CA . TYR A 1 141 ? 22.540 0.778 5.628 1.00 82.50 141 TYR A CA 1
ATOM 1092 C C . TYR A 1 141 ? 22.641 0.951 4.112 1.00 82.50 141 TYR A C 1
ATOM 1094 O O . TYR A 1 141 ? 21.728 1.460 3.466 1.00 82.50 141 TYR A O 1
ATOM 1102 N N . PHE A 1 142 ? 23.745 0.463 3.536 1.00 79.81 142 PHE A N 1
ATOM 1103 C CA . PHE A 1 142 ? 23.975 0.480 2.087 1.00 79.81 142 PHE A CA 1
ATOM 1104 C C . PHE A 1 142 ? 23.015 -0.441 1.321 1.00 79.81 142 PHE A C 1
ATOM 1106 O O . PHE A 1 142 ? 22.586 -0.096 0.224 1.00 79.81 142 PHE A O 1
ATOM 1113 N N . ASN A 1 143 ? 22.646 -1.586 1.910 1.00 83.19 143 ASN A N 1
ATOM 1114 C CA . ASN A 1 143 ? 21.547 -2.420 1.425 1.00 83.19 143 ASN A CA 1
ATOM 1115 C C . ASN A 1 143 ? 20.336 -2.267 2.363 1.00 83.19 143 ASN A C 1
ATOM 1117 O O . ASN A 1 143 ? 20.193 -3.053 3.304 1.00 83.19 143 ASN A O 1
ATOM 1121 N N . PRO A 1 144 ? 19.515 -1.219 2.180 1.00 87.12 144 PRO A N 1
ATOM 1122 C CA . PRO A 1 144 ? 18.445 -0.902 3.106 1.00 87.12 144 PRO A CA 1
ATOM 1123 C C . PRO A 1 144 ? 17.283 -1.886 2.986 1.00 87.12 144 PRO A C 1
ATOM 1125 O O . PRO A 1 144 ? 16.858 -2.260 1.886 1.00 87.12 144 PRO A O 1
ATOM 1128 N N . ARG A 1 145 ? 16.714 -2.265 4.131 1.00 90.31 145 ARG A N 1
ATOM 1129 C CA . ARG A 1 145 ? 15.506 -3.090 4.161 1.00 90.31 145 ARG A CA 1
ATOM 1130 C C . ARG A 1 145 ? 14.279 -2.260 3.811 1.00 90.31 145 ARG A C 1
ATOM 1132 O O . ARG A 1 145 ? 14.174 -1.098 4.201 1.00 90.31 145 ARG A O 1
ATOM 1139 N N . ILE A 1 146 ? 13.332 -2.890 3.113 1.00 93.50 146 ILE A N 1
ATOM 1140 C CA . ILE A 1 146 ? 12.005 -2.316 2.886 1.00 93.50 146 ILE A CA 1
ATOM 1141 C C . ILE A 1 146 ? 11.142 -2.602 4.108 1.00 93.50 146 ILE A C 1
ATOM 1143 O O . ILE A 1 146 ? 10.975 -3.751 4.521 1.00 93.50 146 ILE A O 1
ATOM 1147 N N . VAL A 1 147 ? 10.532 -1.553 4.640 1.00 93.38 147 VAL A N 1
ATOM 1148 C CA . VAL A 1 147 ? 9.634 -1.602 5.784 1.00 93.38 147 VAL A CA 1
ATOM 1149 C C . VAL A 1 147 ? 8.255 -1.161 5.328 1.00 93.38 147 VAL A C 1
ATOM 1151 O O . VAL A 1 147 ? 8.036 -0.050 4.851 1.00 93.38 147 VAL A O 1
ATOM 1154 N N . LYS A 1 148 ? 7.314 -2.095 5.419 1.00 95.94 148 LYS A N 1
ATOM 1155 C CA . LYS A 1 148 ? 5.896 -1.908 5.117 1.00 95.94 148 LYS A CA 1
ATOM 1156 C C . LYS A 1 148 ? 5.095 -2.996 5.818 1.00 95.94 148 LYS A C 1
ATOM 1158 O O . LYS A 1 148 ? 5.653 -4.022 6.212 1.00 95.94 148 LYS A O 1
ATOM 1163 N N . CY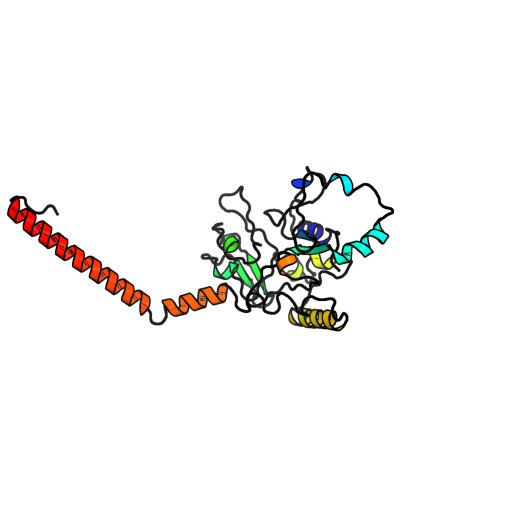S A 1 149 ? 3.780 -2.816 5.910 1.00 96.94 149 CYS A N 1
ATOM 1164 C CA . CYS A 1 149 ? 2.894 -3.903 6.315 1.00 96.94 149 CYS A CA 1
ATOM 1165 C C . CYS A 1 149 ? 3.099 -5.138 5.408 1.00 96.94 149 CYS A C 1
ATOM 1167 O O . CYS A 1 149 ? 3.257 -5.035 4.185 1.00 96.94 149 CYS A O 1
ATOM 1169 N N . GLN A 1 150 ? 3.159 -6.303 6.049 1.00 95.38 150 GLN A N 1
ATOM 1170 C CA . GLN A 1 150 ? 3.317 -7.625 5.432 1.00 95.38 150 GLN A CA 1
ATOM 1171 C C . GLN A 1 150 ? 2.072 -8.482 5.687 1.00 95.38 150 GLN A C 1
ATOM 1173 O O . GLN A 1 150 ? 2.159 -9.697 5.726 1.00 95.38 150 GLN A O 1
ATOM 1178 N N . PHE A 1 151 ? 0.934 -7.839 5.961 1.00 95.50 151 PHE A N 1
ATOM 1179 C CA . PHE A 1 151 ? -0.339 -8.481 6.294 1.00 95.50 151 PHE A CA 1
ATOM 1180 C C . PHE A 1 151 ? -0.281 -9.526 7.419 1.00 95.50 151 PHE A C 1
ATOM 1182 O O . PHE A 1 151 ? -1.150 -10.379 7.519 1.00 95.50 151 PHE A O 1
ATOM 1189 N N . CYS A 1 152 ? 0.728 -9.425 8.294 1.00 96.25 152 CYS A N 1
ATOM 1190 C CA . CYS A 1 152 ? 1.040 -10.442 9.297 1.00 96.25 152 CYS A CA 1
ATOM 1191 C C . CYS A 1 152 ? 1.132 -11.859 8.705 1.00 96.25 152 CYS A C 1
ATOM 1193 O O . CYS A 1 152 ? 0.674 -12.800 9.336 1.00 96.25 152 CYS A O 1
ATOM 1195 N N . ASP A 1 153 ? 1.741 -12.004 7.525 1.00 94.31 153 ASP A N 1
ATOM 1196 C CA . ASP A 1 153 ? 1.895 -13.281 6.811 1.00 94.31 153 ASP A CA 1
ATOM 1197 C C . ASP A 1 153 ? 2.377 -14.437 7.713 1.00 94.31 153 ASP A C 1
ATOM 1199 O O . ASP A 1 153 ? 1.809 -15.523 7.703 1.00 94.31 153 ASP A O 1
ATOM 1203 N N . HIS A 1 154 ? 3.324 -14.154 8.613 1.00 94.19 154 HIS A N 1
ATOM 1204 C CA . HIS A 1 154 ? 3.798 -15.096 9.634 1.00 94.19 154 HIS A CA 1
ATOM 1205 C C . HIS A 1 154 ? 2.687 -15.625 10.566 1.00 94.19 154 HIS A C 1
ATOM 1207 O O . HIS A 1 154 ? 2.671 -16.807 10.875 1.00 94.19 154 HIS A O 1
ATOM 1213 N N . ARG A 1 155 ? 1.733 -14.781 10.981 1.00 96.12 155 ARG A N 1
ATOM 1214 C CA . ARG A 1 155 ? 0.577 -15.177 11.811 1.00 96.12 155 ARG A CA 1
ATOM 1215 C C . ARG A 1 155 ? -0.481 -15.905 10.996 1.00 96.12 155 ARG A C 1
ATOM 1217 O O . ARG A 1 155 ? -1.054 -16.878 11.476 1.00 96.12 155 ARG A O 1
ATOM 1224 N N . LEU A 1 156 ? -0.721 -15.448 9.766 1.00 92.88 156 LEU A N 1
ATOM 1225 C CA . LEU A 1 156 ? -1.674 -16.093 8.861 1.00 92.88 156 LEU A CA 1
ATOM 1226 C C . LEU A 1 156 ? -1.261 -17.544 8.578 1.00 92.88 156 LEU A C 1
ATOM 1228 O O . LEU A 1 156 ? -2.113 -18.430 8.593 1.00 92.88 156 LEU A O 1
ATOM 1232 N N . GLY A 1 157 ? 0.042 -17.799 8.408 1.00 90.31 157 GLY A N 1
ATOM 1233 C CA . GLY A 1 157 ? 0.595 -19.149 8.257 1.00 90.31 157 GLY A CA 1
ATOM 1234 C C . GLY A 1 157 ? 0.364 -20.069 9.464 1.00 90.31 157 GLY A C 1
ATOM 1235 O O . GLY A 1 157 ? 0.345 -21.286 9.311 1.00 90.31 157 GLY A O 1
ATOM 1236 N N . GLU A 1 158 ? 0.123 -19.503 10.648 1.00 94.62 158 GLU A N 1
ATOM 1237 C CA . GLU A 1 158 ? -0.222 -20.227 11.879 1.00 94.62 158 GLU A CA 1
ATOM 1238 C C . GLU A 1 158 ? -1.743 -20.324 12.109 1.00 94.62 158 GLU A C 1
ATOM 1240 O O . GLU A 1 158 ? -2.188 -20.791 13.158 1.00 94.62 158 GLU A O 1
ATOM 1245 N N . GLY A 1 159 ? -2.564 -19.861 11.159 1.00 92.88 159 GLY A N 1
ATOM 1246 C CA . GLY A 1 159 ? -4.022 -19.809 11.297 1.00 92.88 159 GLY A CA 1
ATOM 1247 C C . GLY A 1 159 ? -4.524 -18.717 12.250 1.00 92.88 159 GLY A C 1
ATOM 1248 O O . GLY A 1 159 ? -5.687 -18.740 12.649 1.00 92.88 159 GLY A O 1
ATOM 1249 N N . GLN A 1 160 ? -3.667 -17.765 12.625 1.00 94.12 160 GLN A N 1
ATOM 1250 C CA . GLN A 1 160 ? -4.029 -16.621 13.460 1.00 94.12 160 GLN A CA 1
ATOM 1251 C C . GLN A 1 160 ? -4.422 -15.416 12.603 1.00 94.12 160 GLN A C 1
ATOM 1253 O O . GLN A 1 160 ? -3.934 -15.230 11.491 1.00 94.12 160 GLN A O 1
ATOM 1258 N N . GLU A 1 161 ? -5.244 -14.527 13.156 1.00 93.94 161 GLU A N 1
ATOM 1259 C CA . GLU A 1 161 ? -5.548 -13.244 12.521 1.00 93.94 161 GLU A CA 1
ATOM 1260 C C . GLU A 1 161 ? -4.375 -12.244 12.619 1.00 93.94 161 GLU A C 1
ATOM 1262 O O . GLU A 1 161 ? -3.521 -12.346 13.518 1.00 93.94 161 GLU A O 1
ATOM 1267 N N . PRO A 1 162 ? -4.332 -11.219 11.741 1.00 96.81 162 PRO A N 1
ATOM 1268 C CA . PRO A 1 162 ? -3.374 -10.131 11.860 1.00 96.81 162 PRO A CA 1
ATOM 1269 C C . PRO A 1 162 ? -3.450 -9.438 13.224 1.00 96.81 162 PRO A C 1
ATOM 1271 O O . PRO A 1 162 ? -4.520 -9.064 13.696 1.00 96.81 162 PRO A O 1
ATOM 1274 N N . ALA A 1 163 ? -2.293 -9.161 13.827 1.00 96.94 163 ALA A N 1
ATOM 1275 C CA . ALA A 1 163 ? -2.222 -8.598 15.179 1.00 96.94 163 ALA A CA 1
ATOM 1276 C C . ALA A 1 163 ? -3.006 -7.282 15.335 1.00 96.94 163 ALA A C 1
ATOM 1278 O O . ALA A 1 163 ? -3.620 -7.010 16.358 1.00 96.94 163 ALA A O 1
ATOM 1279 N N . CYS A 1 164 ? -3.020 -6.453 14.290 1.00 95.25 164 CYS A N 1
ATOM 1280 C CA . CYS A 1 164 ? -3.731 -5.179 14.308 1.00 95.25 164 CYS A CA 1
ATOM 1281 C C . CYS A 1 164 ? -5.266 -5.309 14.299 1.00 95.25 164 CYS A C 1
ATOM 1283 O O . CYS A 1 164 ? -5.935 -4.367 14.720 1.00 95.25 164 CYS A O 1
ATOM 1285 N N . THR A 1 165 ? -5.817 -6.422 13.797 1.00 94.44 165 THR A N 1
ATOM 1286 C CA . THR A 1 165 ? -7.269 -6.670 13.769 1.00 94.44 165 THR A CA 1
ATOM 1287 C C . THR A 1 165 ? -7.721 -7.387 15.033 1.00 94.44 165 THR A C 1
ATOM 1289 O O . THR A 1 165 ? -8.752 -7.019 15.584 1.00 94.44 165 THR A O 1
ATOM 1292 N N . SER A 1 166 ? -6.899 -8.296 15.569 1.00 94.25 166 SER A N 1
ATOM 1293 C CA . SER A 1 166 ? -7.216 -9.052 16.789 1.00 94.25 166 SER A CA 1
ATOM 1294 C C . SER A 1 166 ? -7.351 -8.188 18.049 1.00 94.25 166 SER A C 1
ATOM 1296 O O . SER A 1 166 ? -7.943 -8.622 19.030 1.00 94.25 166 SER A O 1
ATOM 1298 N N . VAL A 1 167 ? -6.787 -6.975 18.048 1.00 94.31 167 VAL A N 1
ATOM 1299 C CA . VAL A 1 167 ? -6.821 -6.051 19.196 1.00 94.31 167 VAL A CA 1
ATOM 1300 C C . VAL A 1 167 ? -7.776 -4.872 19.012 1.00 94.31 167 VAL A C 1
ATOM 1302 O O . VAL A 1 167 ? -7.812 -3.992 19.868 1.00 94.31 167 VAL A O 1
ATOM 1305 N N . CYS A 1 168 ? -8.502 -4.776 17.891 1.00 92.62 168 CYS A N 1
ATOM 1306 C CA . CYS A 1 168 ? -9.343 -3.610 17.616 1.00 92.62 168 CYS A CA 1
ATOM 1307 C C . CYS A 1 168 ? -10.615 -3.639 18.485 1.00 92.62 168 CYS A C 1
ATOM 1309 O O . CYS A 1 168 ? -11.508 -4.439 18.212 1.00 92.62 168 CYS A O 1
ATOM 1311 N N . PRO A 1 169 ? -10.769 -2.745 19.482 1.00 87.50 169 PRO A N 1
ATOM 1312 C CA . PRO A 1 169 ? -11.874 -2.850 20.437 1.00 87.50 169 PRO A CA 1
ATOM 1313 C C . PRO A 1 169 ? -13.225 -2.451 19.831 1.00 87.50 169 PRO A C 1
ATOM 1315 O O . PRO A 1 169 ? -14.271 -2.881 20.300 1.00 87.50 169 PRO A O 1
ATOM 1318 N N . THR A 1 170 ? -13.213 -1.611 18.793 1.00 87.88 170 THR A N 1
ATOM 1319 C CA . THR A 1 170 ? -14.424 -1.049 18.181 1.00 87.88 170 THR A CA 1
ATOM 1320 C C . THR A 1 170 ? -14.851 -1.762 16.901 1.00 87.88 170 THR A C 1
ATOM 1322 O O . THR A 1 170 ? -15.793 -1.312 16.253 1.00 87.88 170 THR A O 1
ATOM 1325 N N . GLY A 1 171 ? -14.134 -2.807 16.467 1.00 88.31 171 GLY A N 1
ATOM 1326 C CA . GLY A 1 171 ? -14.395 -3.459 15.176 1.00 88.31 171 GLY A CA 1
ATOM 1327 C C . GLY A 1 171 ? -14.199 -2.533 13.964 1.00 88.31 171 GLY A C 1
ATOM 1328 O O . GLY A 1 171 ? -14.769 -2.756 12.893 1.00 88.31 171 GLY A O 1
ATOM 1329 N N . ALA A 1 172 ? -13.410 -1.463 14.123 1.00 91.19 172 ALA A N 1
ATOM 1330 C CA . ALA A 1 172 ? -13.086 -0.533 13.043 1.00 91.19 172 ALA A CA 1
ATOM 1331 C C . ALA A 1 172 ? -12.147 -1.149 11.997 1.00 91.19 172 ALA A C 1
ATOM 1333 O O . ALA A 1 172 ? -12.170 -0.741 10.839 1.00 91.19 172 ALA A O 1
ATOM 1334 N N . VAL A 1 173 ? -11.313 -2.103 12.411 1.00 93.69 173 VAL A N 1
ATOM 1335 C CA . VAL A 1 173 ? -10.412 -2.851 11.537 1.00 93.69 173 VAL A CA 1
ATOM 1336 C C . VAL A 1 173 ? -10.743 -4.326 11.700 1.00 93.69 173 VAL A C 1
ATOM 1338 O O . VAL A 1 173 ? -10.582 -4.874 12.786 1.00 93.69 173 VAL A O 1
ATOM 1341 N N . VAL A 1 174 ? -11.202 -4.945 10.620 1.00 94.88 174 VAL A N 1
ATOM 1342 C CA . VAL A 1 174 ? -11.589 -6.359 10.561 1.00 94.88 174 VAL A CA 1
ATOM 1343 C C . VAL A 1 174 ? -10.754 -7.080 9.504 1.00 94.88 174 VAL A C 1
ATOM 1345 O O . VAL A 1 174 ? -10.177 -6.439 8.621 1.00 94.88 174 VAL A O 1
ATOM 1348 N N . TYR A 1 175 ? -10.661 -8.402 9.611 1.00 95.56 175 TYR A N 1
ATOM 1349 C CA . TYR A 1 175 ? -9.929 -9.258 8.681 1.00 95.56 175 TYR A CA 1
ATOM 1350 C C . TYR A 1 175 ? -10.843 -10.368 8.155 1.00 95.56 175 TYR A C 1
ATOM 1352 O O . TYR A 1 175 ? -11.736 -10.831 8.856 1.00 95.56 175 TYR A O 1
ATOM 1360 N N . GLY A 1 176 ? -10.633 -10.780 6.907 1.00 95.31 176 GLY A N 1
ATOM 1361 C CA . GLY A 1 176 ? -11.439 -11.800 6.251 1.00 95.31 176 GLY A CA 1
ATOM 1362 C C . GLY A 1 176 ? -11.150 -11.881 4.757 1.00 95.31 176 GLY A C 1
ATOM 1363 O O . GLY A 1 176 ? -10.289 -11.173 4.229 1.00 95.31 176 GLY A O 1
ATOM 1364 N N . LYS A 1 177 ? -11.892 -12.747 4.060 1.00 95.38 177 LYS A N 1
ATOM 1365 C CA . LYS A 1 177 ? -11.844 -12.821 2.595 1.00 95.38 177 LYS A CA 1
ATOM 1366 C C . LYS A 1 177 ? -12.356 -11.515 1.995 1.00 95.38 177 LYS A C 1
ATOM 1368 O O . LYS A 1 177 ? -13.375 -10.995 2.445 1.00 95.38 177 LYS A O 1
ATOM 1373 N N . ARG A 1 178 ? -11.690 -11.026 0.947 1.00 95.31 178 ARG A N 1
ATOM 1374 C CA . ARG A 1 178 ? -12.009 -9.736 0.318 1.00 95.31 178 ARG A CA 1
ATOM 1375 C C . ARG A 1 178 ? -13.482 -9.605 -0.071 1.00 95.31 178 ARG A C 1
ATOM 1377 O O . ARG A 1 178 ? -14.087 -8.593 0.253 1.00 95.31 178 ARG A O 1
ATOM 1384 N N . ASP A 1 179 ? -14.052 -10.622 -0.713 1.00 96.06 179 ASP A N 1
ATOM 1385 C CA . ASP A 1 179 ? -15.446 -10.576 -1.172 1.00 96.06 179 ASP A CA 1
ATOM 1386 C C . ASP A 1 179 ? -16.427 -10.493 0.005 1.00 96.06 179 ASP A C 1
ATOM 1388 O O . ASP A 1 179 ? -17.350 -9.690 -0.019 1.00 96.06 179 ASP A O 1
ATOM 1392 N N . ALA A 1 180 ? -16.171 -11.236 1.087 1.00 97.38 180 ALA A N 1
ATOM 1393 C CA . ALA A 1 180 ? -16.976 -11.149 2.305 1.00 97.38 180 ALA A CA 1
ATOM 1394 C C . ALA A 1 180 ? -16.858 -9.769 2.974 1.00 97.38 180 ALA A C 1
ATOM 1396 O O . ALA A 1 180 ? -17.851 -9.225 3.444 1.00 97.38 180 ALA A O 1
ATOM 1397 N N . LEU A 1 181 ? -15.658 -9.175 2.981 1.00 96.94 181 LEU A N 1
ATOM 1398 C CA . LEU A 1 181 ? -15.445 -7.825 3.510 1.00 96.94 181 LEU A CA 1
ATOM 1399 C C . LEU A 1 181 ? -16.091 -6.734 2.643 1.00 96.94 181 LEU A C 1
ATOM 1401 O O . LEU A 1 181 ? -16.480 -5.698 3.177 1.00 96.94 181 LEU A O 1
ATOM 1405 N N . LEU A 1 182 ? -16.198 -6.940 1.327 1.00 97.31 182 LEU A N 1
ATOM 1406 C CA . LEU A 1 182 ? -16.925 -6.038 0.431 1.00 97.31 182 LEU A CA 1
ATOM 1407 C C . LEU A 1 182 ? -18.425 -6.065 0.712 1.00 97.31 182 LEU A C 1
ATOM 1409 O O . LEU A 1 182 ? -19.039 -5.003 0.788 1.00 97.31 182 LEU A O 1
ATOM 1413 N N . GLU A 1 183 ? -19.004 -7.250 0.894 1.00 97.56 183 GLU A N 1
ATOM 1414 C CA . GLU A 1 183 ? -20.422 -7.376 1.236 1.00 97.56 183 GLU A CA 1
ATOM 1415 C C . GLU A 1 183 ? -20.713 -6.788 2.623 1.00 97.56 183 GLU A C 1
ATOM 1417 O O . GLU A 1 183 ? -21.586 -5.934 2.737 1.00 97.56 183 GLU A O 1
ATOM 1422 N N . GLU A 1 184 ? -19.896 -7.089 3.638 1.00 96.19 184 GLU A N 1
ATOM 1423 C CA . GLU A 1 184 ? -19.967 -6.441 4.961 1.00 96.19 184 GLU A CA 1
ATOM 1424 C C . GLU A 1 184 ? -19.885 -4.906 4.853 1.00 96.19 184 GLU A C 1
ATOM 1426 O O . GLU A 1 184 ? -20.615 -4.177 5.526 1.00 96.19 184 GLU A O 1
ATOM 1431 N N . ALA A 1 185 ? -19.006 -4.373 3.996 1.00 96.62 185 ALA A N 1
ATOM 1432 C CA . ALA A 1 185 ? -18.890 -2.931 3.797 1.00 96.62 185 ALA A CA 1
ATOM 1433 C C . ALA A 1 185 ? -20.166 -2.329 3.184 1.00 96.62 185 ALA A C 1
ATOM 1435 O O . ALA A 1 185 ? -20.618 -1.274 3.636 1.00 96.62 185 ALA A O 1
ATOM 1436 N N . LYS A 1 186 ? -20.773 -3.004 2.200 1.00 96.31 186 LYS A N 1
ATOM 1437 C CA . LYS A 1 186 ? -22.051 -2.596 1.597 1.00 96.31 186 LYS A CA 1
ATOM 1438 C C . LYS A 1 186 ? -23.204 -2.690 2.593 1.00 96.31 186 LYS A C 1
ATOM 1440 O O . LYS A 1 186 ? -24.029 -1.781 2.644 1.00 96.31 186 LYS A O 1
ATOM 1445 N N . GLU A 1 187 ? -23.239 -3.731 3.418 1.00 96.44 187 GLU A N 1
ATOM 1446 C CA . GLU A 1 187 ? -24.223 -3.883 4.492 1.00 96.44 187 GLU A CA 1
ATOM 1447 C C . GLU A 1 187 ? -24.106 -2.751 5.518 1.00 96.44 187 GLU A C 1
ATOM 1449 O O . GLU A 1 187 ? -25.115 -2.143 5.876 1.00 96.44 187 GLU A O 1
ATOM 1454 N N . ARG A 1 188 ? -22.883 -2.381 5.927 1.00 94.25 188 ARG A N 1
ATOM 1455 C CA . ARG A 1 188 ? -22.646 -1.225 6.811 1.00 94.25 188 ARG A CA 1
ATOM 1456 C C . ARG A 1 188 ? -23.161 0.076 6.208 1.00 94.25 188 ARG A C 1
ATOM 1458 O O . ARG A 1 188 ? -23.753 0.875 6.936 1.00 94.25 188 ARG A O 1
ATOM 1465 N N . ILE A 1 189 ? -22.936 0.285 4.910 1.00 94.25 189 ILE A N 1
ATOM 1466 C CA . ILE A 1 189 ? -23.430 1.456 4.177 1.00 94.25 189 ILE A CA 1
ATOM 1467 C C . ILE A 1 189 ? -24.962 1.467 4.166 1.00 94.25 189 ILE A C 1
ATOM 1469 O O . ILE A 1 189 ? -25.571 2.447 4.591 1.00 94.25 189 ILE A O 1
ATOM 1473 N N . ALA A 1 190 ? -25.588 0.355 3.776 1.00 95.56 190 ALA A N 1
ATOM 1474 C CA . ALA A 1 190 ? -27.042 0.223 3.719 1.00 95.56 190 ALA A CA 1
ATOM 1475 C C . ALA A 1 190 ? -27.713 0.380 5.097 1.00 95.56 190 ALA A C 1
ATOM 1477 O O . ALA A 1 190 ? -28.790 0.965 5.197 1.00 95.56 190 ALA A O 1
ATOM 1478 N N . ALA A 1 191 ? -27.070 -0.101 6.165 1.00 93.75 191 ALA A N 1
ATOM 1479 C CA . ALA A 1 191 ? -27.560 0.016 7.536 1.00 93.75 191 ALA A CA 1
ATOM 1480 C C . ALA A 1 191 ? -27.465 1.445 8.103 1.00 93.75 191 ALA A C 1
ATOM 1482 O O . ALA A 1 191 ? -28.149 1.756 9.076 1.00 93.75 191 ALA A O 1
ATOM 1483 N N . SER A 1 192 ? -26.627 2.314 7.521 1.00 87.62 192 SER A N 1
ATOM 1484 C CA . SER A 1 192 ? -26.428 3.706 7.961 1.00 87.62 192 SER A CA 1
ATOM 1485 C C . SER A 1 192 ? -26.532 4.712 6.797 1.00 87.62 192 SER A C 1
ATOM 1487 O O . SER A 1 192 ? -25.532 5.367 6.470 1.00 87.62 192 SER A O 1
ATOM 1489 N N . PRO A 1 193 ? -27.712 4.885 6.166 1.00 86.56 193 PRO A N 1
ATOM 1490 C CA . PRO A 1 193 ? -27.860 5.765 5.005 1.00 86.56 193 PRO A CA 1
ATOM 1491 C C . PRO A 1 193 ? -27.404 7.204 5.284 1.00 86.56 193 PRO A C 1
ATOM 1493 O O . PRO A 1 193 ? -27.702 7.763 6.341 1.00 86.56 193 PRO A O 1
ATOM 1496 N N . GLY A 1 194 ? -26.676 7.810 4.342 1.00 79.06 194 GLY A N 1
ATOM 1497 C CA . GLY A 1 194 ? -26.188 9.193 4.446 1.00 79.06 194 GLY A CA 1
ATOM 1498 C C . GLY A 1 194 ? -25.014 9.402 5.410 1.00 79.06 194 GLY A C 1
ATOM 1499 O O . GLY A 1 194 ? -24.545 10.527 5.561 1.00 79.06 194 GLY A O 1
ATOM 1500 N N . THR A 1 195 ? -24.522 8.339 6.057 1.00 83.12 195 THR A N 1
ATOM 1501 C CA . THR A 1 195 ? -23.346 8.414 6.939 1.00 83.12 195 THR A CA 1
ATOM 1502 C C . THR A 1 195 ? -22.041 8.323 6.158 1.00 83.12 195 THR A C 1
ATOM 1504 O O . THR A 1 195 ? -21.056 8.954 6.536 1.00 83.12 195 THR A O 1
ATOM 1507 N N . TYR A 1 196 ? -22.004 7.518 5.096 1.00 88.06 196 TYR A N 1
ATOM 1508 C CA . TYR A 1 196 ? -20.788 7.268 4.332 1.00 88.06 196 TYR A CA 1
ATOM 1509 C C . TYR A 1 196 ? -20.714 8.173 3.109 1.00 88.06 196 TYR A C 1
ATOM 1511 O O . TYR A 1 196 ? -21.703 8.450 2.435 1.00 88.06 196 TYR A O 1
ATOM 1519 N N . PHE A 1 197 ? -19.509 8.644 2.822 1.00 87.81 197 PHE A N 1
ATOM 1520 C CA . PHE A 1 197 ? -19.247 9.520 1.700 1.00 87.81 197 PHE A CA 1
ATOM 1521 C C . PHE A 1 197 ? -19.512 8.781 0.385 1.00 87.81 197 PHE A C 1
ATOM 1523 O O . PHE A 1 197 ? -18.850 7.786 0.088 1.00 87.81 197 PHE A O 1
ATOM 1530 N N . GLU A 1 198 ? -20.480 9.287 -0.384 1.00 88.62 198 GLU A N 1
ATOM 1531 C CA . GLU A 1 198 ? -20.913 8.746 -1.682 1.00 88.62 198 GLU A CA 1
ATOM 1532 C C . GLU A 1 198 ? -21.370 7.276 -1.650 1.00 88.62 198 GLU A C 1
ATOM 1534 O O . GLU A 1 198 ? -21.428 6.643 -2.702 1.00 88.62 198 GLU A O 1
ATOM 1539 N N . ASP A 1 199 ? -21.667 6.721 -0.466 1.00 90.62 199 ASP A N 1
ATOM 1540 C CA . ASP A 1 199 ? -22.043 5.311 -0.285 1.00 90.62 199 ASP A CA 1
ATOM 1541 C 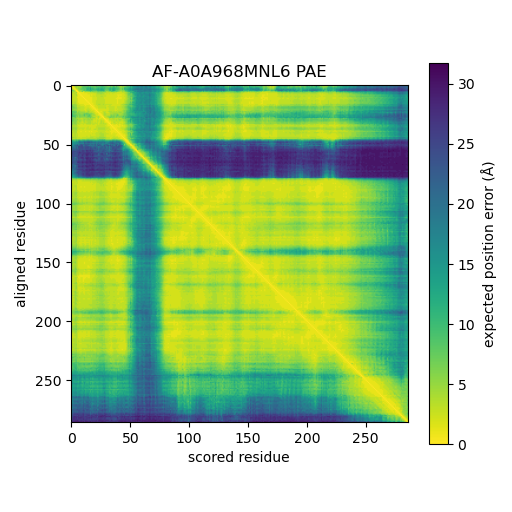C . ASP A 1 199 ? -21.082 4.333 -1.000 1.00 90.62 199 ASP A C 1
ATOM 1543 O O . ASP A 1 199 ? -21.482 3.284 -1.509 1.00 90.62 199 ASP A O 1
ATOM 1547 N N . ARG A 1 200 ? -19.786 4.686 -1.048 1.00 92.81 200 ARG A N 1
ATOM 1548 C CA . ARG A 1 200 ? -18.753 3.946 -1.788 1.00 92.81 200 ARG A CA 1
ATOM 1549 C C . ARG A 1 200 ? -17.688 3.341 -0.876 1.00 92.81 200 ARG A C 1
ATOM 1551 O O . ARG A 1 200 ? -17.317 3.914 0.151 1.00 92.81 200 ARG A O 1
ATOM 1558 N N . VAL A 1 201 ? -17.121 2.217 -1.311 1.00 97.12 201 VAL A N 1
ATOM 1559 C CA . VAL A 1 201 ? -16.000 1.544 -0.643 1.00 97.12 201 VAL A CA 1
ATOM 1560 C C . VAL A 1 201 ? -14.693 1.901 -1.347 1.00 97.12 201 VAL A C 1
ATOM 1562 O O . VAL A 1 201 ? -14.469 1.513 -2.492 1.00 97.12 201 VAL A O 1
ATOM 1565 N N . TYR A 1 202 ? -13.792 2.606 -0.660 1.00 97.31 202 TYR A N 1
ATOM 1566 C CA . TYR A 1 202 ? -12.472 2.893 -1.221 1.00 97.31 202 TYR A CA 1
ATOM 1567 C C . TYR A 1 202 ? -11.611 1.632 -1.222 1.00 97.31 202 TYR A C 1
ATOM 1569 O O . TYR A 1 202 ? -11.458 0.977 -0.187 1.00 97.31 202 TYR A O 1
ATOM 1577 N N . GLY A 1 203 ? -11.024 1.316 -2.373 1.00 96.56 203 GLY A N 1
ATOM 1578 C CA . GLY A 1 203 ? -10.266 0.092 -2.615 1.00 96.56 203 GLY A CA 1
ATOM 1579 C C . GLY A 1 203 ? -11.053 -1.006 -3.335 1.00 96.56 203 GLY A C 1
ATOM 1580 O O . GLY A 1 203 ? -10.481 -2.037 -3.703 1.00 96.56 203 GLY A O 1
ATOM 1581 N N . GLU A 1 204 ? -12.351 -0.806 -3.588 1.00 96.88 204 GLU A N 1
ATOM 1582 C CA . GLU A 1 204 ? -13.129 -1.733 -4.415 1.00 96.88 204 GLU A CA 1
ATOM 1583 C C . GLU A 1 204 ? -12.598 -1.745 -5.854 1.00 96.88 204 GLU A C 1
ATOM 1585 O O . GLU A 1 204 ? -12.317 -2.815 -6.401 1.00 96.88 204 GLU A O 1
ATOM 1590 N N . SER A 1 205 ? -12.403 -0.552 -6.427 1.00 95.81 205 SER A N 1
ATOM 1591 C CA . SER A 1 205 ? -11.875 -0.357 -7.784 1.00 95.81 205 SER A CA 1
ATOM 1592 C C . SER A 1 205 ? -10.757 0.686 -7.882 1.00 95.81 205 SER A C 1
ATOM 1594 O O . SER A 1 205 ? -10.077 0.746 -8.907 1.00 95.81 205 SER A O 1
ATOM 1596 N N . ASP A 1 206 ? -10.517 1.469 -6.826 1.00 96.00 206 ASP A N 1
ATOM 1597 C CA . ASP A 1 206 ? -9.490 2.513 -6.783 1.00 96.00 206 ASP A CA 1
ATOM 1598 C C . ASP A 1 206 ? -8.101 1.931 -7.089 1.00 96.00 206 ASP A C 1
ATOM 1600 O O . ASP A 1 206 ? -7.634 0.989 -6.443 1.00 96.00 206 ASP A O 1
ATOM 1604 N N . GLY A 1 207 ? -7.444 2.466 -8.117 1.00 94.38 207 GLY A N 1
ATOM 1605 C CA . GLY A 1 207 ? -6.129 2.024 -8.577 1.00 94.38 207 GLY A CA 1
ATOM 1606 C C . GLY A 1 207 ? -6.087 0.574 -9.066 1.00 94.38 207 GLY A C 1
ATOM 1607 O O . GLY A 1 207 ? -5.051 -0.072 -8.917 1.00 94.38 207 GLY A O 1
ATOM 1608 N N . GLY A 1 208 ? -7.189 0.045 -9.608 1.00 94.56 208 GLY A N 1
ATOM 1609 C CA . GLY A 1 208 ? -7.320 -1.369 -9.985 1.00 94.56 208 GLY A CA 1
ATOM 1610 C C . GLY A 1 208 ? -7.733 -2.285 -8.827 1.00 94.56 208 GLY A C 1
ATOM 1611 O O . GLY A 1 208 ? -7.744 -3.505 -8.985 1.00 94.56 208 GLY A O 1
ATOM 1612 N N . GLY A 1 209 ? -8.079 -1.702 -7.676 1.00 96.69 209 GLY A N 1
ATOM 1613 C CA . GLY A 1 209 ? -8.556 -2.389 -6.483 1.00 96.69 209 GLY A CA 1
ATOM 1614 C C . GLY A 1 209 ? -7.445 -2.780 -5.505 1.00 96.69 209 GLY A C 1
ATOM 1615 O O . GLY A 1 209 ? -6.275 -2.984 -5.853 1.00 96.69 209 GLY A O 1
ATOM 1616 N N . THR A 1 210 ? -7.821 -2.905 -4.236 1.00 97.44 210 THR A N 1
ATOM 1617 C CA . THR A 1 210 ? -6.922 -3.199 -3.116 1.00 97.44 210 THR A CA 1
ATOM 1618 C C . THR A 1 210 ? -7.484 -4.290 -2.206 1.00 97.44 210 THR A C 1
ATOM 1620 O O . THR A 1 210 ? -8.672 -4.614 -2.255 1.00 97.44 210 THR A O 1
ATOM 1623 N N . GLN A 1 211 ? -6.612 -4.896 -1.393 1.00 96.88 211 GLN A N 1
ATOM 1624 C CA . GLN A 1 211 ? -7.011 -5.877 -0.373 1.00 96.88 211 GLN A CA 1
ATOM 1625 C C . GLN A 1 211 ? -7.419 -5.194 0.939 1.00 96.88 211 GLN A C 1
ATOM 1627 O O . GLN A 1 211 ? -8.266 -5.698 1.667 1.00 96.88 211 GLN A O 1
ATOM 1632 N N . VAL A 1 212 ? -6.837 -4.029 1.240 1.00 97.25 212 VAL A N 1
ATOM 1633 C CA . VAL A 1 212 ? -7.286 -3.172 2.346 1.00 97.25 212 VAL A CA 1
ATOM 1634 C C . VAL A 1 212 ? -8.276 -2.154 1.804 1.00 97.25 212 VAL A C 1
ATOM 1636 O O . VAL A 1 212 ? -7.974 -1.477 0.823 1.00 97.25 212 VAL A O 1
ATOM 1639 N N . MET A 1 213 ? -9.433 -2.036 2.446 1.00 97.25 213 MET A N 1
ATOM 1640 C CA . MET A 1 213 ? -10.526 -1.161 2.022 1.00 97.25 213 MET A CA 1
ATOM 1641 C C . MET A 1 213 ? -10.924 -0.207 3.145 1.00 97.25 213 MET A C 1
ATOM 1643 O O . MET A 1 213 ? -10.714 -0.506 4.323 1.00 97.25 213 MET A O 1
ATOM 1647 N N . TYR A 1 214 ? -11.486 0.944 2.777 1.00 96.69 214 TYR A N 1
ATOM 1648 C CA . TYR A 1 214 ? -11.890 1.983 3.722 1.00 96.69 214 TYR A CA 1
ATOM 1649 C C . TYR A 1 214 ? -13.333 2.406 3.490 1.00 96.69 214 TYR A C 1
ATOM 1651 O O . TYR A 1 214 ? -13.772 2.612 2.359 1.00 96.69 214 TYR A O 1
ATOM 1659 N N . LEU A 1 215 ? -14.022 2.625 4.604 1.00 94.94 215 LEU A N 1
ATOM 1660 C CA . LEU A 1 215 ? -15.247 3.401 4.670 1.00 94.94 215 LEU A CA 1
ATOM 1661 C C . LEU A 1 215 ? -14.932 4.737 5.335 1.00 94.94 215 LEU A C 1
ATOM 1663 O O . LEU A 1 215 ? -14.215 4.789 6.337 1.00 94.94 215 LEU A O 1
ATOM 1667 N N . SER A 1 216 ? -15.477 5.814 4.784 1.00 91.38 216 SER A N 1
ATOM 1668 C CA . SER A 1 216 ? -15.290 7.167 5.298 1.00 91.38 216 SER A CA 1
ATOM 1669 C C . SER A 1 216 ? -16.609 7.921 5.262 1.00 91.38 216 SER A C 1
ATOM 1671 O O . SER A 1 216 ? -17.425 7.672 4.385 1.00 91.38 216 SER A O 1
ATOM 1673 N N . HIS A 1 217 ? -16.807 8.842 6.201 1.00 86.44 217 HIS A N 1
ATOM 1674 C CA . HIS A 1 217 ? -17.940 9.777 6.215 1.00 86.44 217 HIS A CA 1
ATOM 1675 C C . HIS A 1 217 ? -17.601 11.113 5.530 1.00 86.44 217 HIS A C 1
ATOM 1677 O O . HIS A 1 217 ? -18.480 11.913 5.233 1.00 86.44 217 HIS A O 1
ATOM 1683 N N . VAL A 1 218 ? -16.316 11.348 5.248 1.00 87.00 218 VAL A N 1
ATOM 1684 C CA . VAL A 1 218 ? -15.793 12.507 4.510 1.00 87.00 218 VAL A CA 1
ATOM 1685 C C . VAL A 1 218 ? -15.097 12.053 3.222 1.00 87.00 218 VAL A C 1
ATOM 1687 O O . VAL A 1 218 ? -14.705 10.883 3.137 1.00 87.00 218 VAL A O 1
ATOM 1690 N N . PRO A 1 219 ? -14.875 12.950 2.240 1.00 89.19 219 PRO A N 1
ATOM 1691 C CA . PRO A 1 219 ? -14.079 12.640 1.054 1.00 89.19 219 PRO A CA 1
ATOM 1692 C C . PRO A 1 219 ? -12.764 11.917 1.373 1.00 89.19 219 PRO A C 1
ATOM 1694 O O . PRO A 1 219 ? -12.042 12.294 2.293 1.00 89.19 219 PRO A O 1
ATOM 1697 N N . PHE A 1 220 ? -12.406 10.899 0.590 1.00 92.19 220 PHE A N 1
ATOM 1698 C CA . PHE A 1 220 ? -11.195 10.102 0.841 1.00 92.19 220 PHE A CA 1
ATOM 1699 C C . PHE A 1 220 ? -9.900 10.932 0.743 1.00 92.19 220 PHE A C 1
ATOM 1701 O O . PHE A 1 220 ? -8.968 10.743 1.523 1.00 92.19 220 PHE A O 1
ATOM 1708 N N . THR A 1 221 ? -9.873 11.941 -0.129 1.00 90.12 221 THR A N 1
ATOM 1709 C CA . THR A 1 221 ? -8.757 12.897 -0.239 1.00 90.12 221 THR A CA 1
ATOM 1710 C C . THR A 1 221 ? -8.539 13.707 1.037 1.00 90.12 221 THR A C 1
ATOM 1712 O O . THR A 1 221 ? -7.401 13.967 1.422 1.00 90.12 221 THR A O 1
ATOM 1715 N N . LYS A 1 222 ? -9.621 14.026 1.755 1.00 87.19 222 LYS A N 1
ATOM 1716 C CA . LYS A 1 222 ? -9.596 14.731 3.044 1.00 87.19 222 LYS A CA 1
ATOM 1717 C C . LYS A 1 222 ? -9.005 13.895 4.185 1.00 87.19 222 LYS A C 1
ATOM 1719 O O . LYS A 1 222 ? -8.580 14.443 5.196 1.00 87.19 222 LYS A O 1
ATOM 1724 N N . ILE A 1 223 ? -8.942 12.576 4.018 1.00 88.69 223 ILE A N 1
ATOM 1725 C CA . ILE A 1 223 ? -8.295 11.645 4.954 1.00 88.69 223 ILE A CA 1
ATOM 1726 C C . ILE A 1 223 ? -6.956 11.116 4.420 1.00 88.69 223 ILE A C 1
ATOM 1728 O O . ILE A 1 223 ? -6.474 10.054 4.822 1.00 88.69 223 ILE A O 1
ATOM 1732 N N . GLY A 1 224 ? -6.351 11.859 3.486 1.00 89.31 224 GLY A N 1
ATOM 1733 C CA . GLY A 1 224 ? -5.029 11.584 2.928 1.00 89.31 224 GLY A CA 1
ATOM 1734 C C . GLY A 1 224 ? -4.956 10.342 2.041 1.00 89.31 224 GLY A C 1
ATOM 1735 O O . GLY A 1 224 ? -3.858 9.843 1.782 1.00 89.31 224 GLY A O 1
ATOM 1736 N N . LEU A 1 225 ? -6.087 9.779 1.610 1.00 94.12 225 LEU A N 1
ATOM 1737 C CA . LEU A 1 225 ? -6.104 8.732 0.590 1.00 94.12 225 LEU A CA 1
ATOM 1738 C C . LEU A 1 225 ? -6.087 9.394 -0.798 1.00 94.12 225 LEU A C 1
ATOM 1740 O O . LEU A 1 225 ? -6.865 10.318 -1.030 1.00 94.12 225 LEU A O 1
ATOM 1744 N N . PRO A 1 226 ? -5.205 8.964 -1.715 1.00 94.75 226 PRO A N 1
ATOM 1745 C CA . PRO A 1 226 ? -5.111 9.561 -3.043 1.00 94.75 226 PRO A CA 1
ATOM 1746 C C . PRO A 1 226 ? -6.399 9.322 -3.839 1.00 94.75 226 PRO A C 1
ATOM 1748 O O . PRO A 1 226 ? -7.020 8.264 -3.720 1.00 94.75 226 PRO A O 1
ATOM 1751 N N . ASP A 1 227 ? -6.783 10.281 -4.678 1.00 93.06 227 ASP A N 1
ATOM 1752 C CA . ASP A 1 227 ? -7.855 10.067 -5.650 1.00 93.06 227 ASP A CA 1
ATOM 1753 C C . ASP A 1 227 ? -7.303 9.258 -6.828 1.00 93.06 227 ASP A C 1
ATOM 1755 O O . ASP A 1 227 ? -6.410 9.716 -7.546 1.00 93.06 227 ASP A O 1
ATOM 1759 N N . LEU A 1 228 ? -7.769 8.019 -6.976 1.00 93.62 228 LEU A N 1
ATOM 1760 C CA . LEU A 1 228 ? -7.270 7.079 -7.974 1.00 93.62 228 LEU A CA 1
ATOM 1761 C C . LEU A 1 228 ? -8.396 6.700 -8.934 1.00 93.62 228 LEU A C 1
ATOM 1763 O O . LEU A 1 228 ? -9.516 6.412 -8.525 1.00 93.62 228 LEU A O 1
ATOM 1767 N N . GLY A 1 229 ? -8.079 6.627 -10.227 1.00 92.81 229 GLY A N 1
ATOM 1768 C CA . GLY A 1 229 ? -8.992 6.054 -11.215 1.00 92.81 229 GLY A CA 1
ATOM 1769 C C . GLY A 1 229 ? -9.168 4.541 -11.036 1.00 92.81 229 GLY A C 1
ATOM 1770 O O . GLY A 1 229 ? -8.513 3.910 -10.214 1.00 92.81 229 GLY A O 1
ATOM 1771 N N . LYS A 1 230 ? -10.006 3.919 -11.872 1.00 93.38 230 LYS A N 1
ATOM 1772 C CA . LYS A 1 230 ? -10.271 2.462 -11.825 1.00 93.38 230 LYS A CA 1
ATOM 1773 C C . LYS A 1 230 ? -9.113 1.586 -12.307 1.00 93.38 230 LYS A C 1
ATOM 1775 O O . LYS A 1 230 ? -9.152 0.368 -12.186 1.00 93.38 230 LYS A O 1
ATOM 1780 N N . VAL A 1 231 ? -8.116 2.203 -12.928 1.00 93.25 231 VAL A N 1
ATOM 1781 C CA . VAL A 1 231 ? -7.000 1.524 -13.579 1.00 93.25 231 VAL A CA 1
ATOM 1782 C C . VAL A 1 231 ? -5.761 1.689 -12.711 1.00 93.25 231 VAL A C 1
ATOM 1784 O O . VAL A 1 231 ? -5.483 2.781 -12.216 1.00 93.25 231 VAL A O 1
ATOM 1787 N N . SER A 1 232 ? -5.016 0.607 -12.522 1.00 94.25 232 SER A N 1
ATOM 1788 C CA . SER A 1 232 ? -3.766 0.621 -11.767 1.00 94.25 232 SER A CA 1
ATOM 1789 C C . SER A 1 232 ? -2.639 1.301 -12.554 1.00 94.25 232 SER A C 1
ATOM 1791 O O . SER A 1 232 ? -2.570 1.261 -13.787 1.00 94.25 232 SER A O 1
ATOM 1793 N N . LEU A 1 233 ? -1.681 1.878 -11.825 1.00 91.38 233 LEU A N 1
ATOM 1794 C CA . LEU A 1 233 ? -0.449 2.403 -12.427 1.00 91.38 233 LEU A CA 1
ATOM 1795 C C . LEU A 1 233 ? 0.388 1.286 -13.077 1.00 91.38 233 LEU A C 1
ATOM 1797 O O . LEU A 1 233 ? 1.028 1.513 -14.103 1.00 91.38 233 LEU A O 1
ATOM 1801 N N . ALA A 1 234 ? 0.347 0.074 -12.511 1.00 90.94 234 ALA A N 1
ATOM 1802 C CA . ALA A 1 234 ? 1.007 -1.108 -13.063 1.00 90.94 234 ALA A CA 1
ATOM 1803 C C . ALA A 1 234 ? 0.448 -1.485 -14.446 1.00 90.94 234 ALA A C 1
ATOM 1805 O O . ALA A 1 234 ? 1.214 -1.658 -15.402 1.00 90.94 234 ALA A O 1
ATOM 1806 N N . TRP A 1 235 ? -0.881 -1.531 -14.586 1.00 92.62 235 TRP A N 1
ATOM 1807 C CA . TRP A 1 235 ? -1.539 -1.784 -15.864 1.00 92.62 235 TRP A CA 1
ATOM 1808 C C . TRP A 1 235 ? -1.195 -0.703 -16.881 1.00 92.62 235 TRP A C 1
ATOM 1810 O O . TRP A 1 235 ? -0.833 -1.029 -18.009 1.00 92.62 235 TRP A O 1
ATOM 1820 N N . TYR A 1 236 ? -1.242 0.574 -16.485 1.00 89.00 236 TYR A N 1
ATOM 1821 C CA . TYR A 1 236 ? -0.938 1.679 -17.396 1.00 89.00 236 TYR A CA 1
ATOM 1822 C C . TYR A 1 236 ? 0.492 1.583 -17.941 1.00 89.00 236 TYR A C 1
ATOM 1824 O O . TYR A 1 236 ? 0.700 1.665 -19.152 1.00 89.00 236 TYR A O 1
ATOM 1832 N N . GLY A 1 237 ? 1.473 1.325 -17.068 1.00 87.25 237 GLY A N 1
ATOM 1833 C CA . GLY A 1 237 ? 2.864 1.120 -17.476 1.00 87.25 237 GLY A CA 1
ATOM 1834 C C . GLY A 1 237 ? 3.031 -0.056 -18.442 1.00 87.25 237 GLY A C 1
ATOM 1835 O O . GLY A 1 237 ? 3.733 0.063 -19.450 1.00 87.25 237 GLY A O 1
ATOM 1836 N N . THR A 1 238 ? 2.335 -1.164 -18.180 1.00 86.06 238 THR A N 1
ATOM 1837 C CA . THR A 1 238 ? 2.348 -2.359 -19.039 1.00 86.06 238 THR A CA 1
ATOM 1838 C C . THR A 1 238 ? 1.691 -2.089 -20.392 1.00 86.06 238 THR A C 1
ATOM 1840 O O . THR A 1 238 ? 2.216 -2.485 -21.432 1.00 86.06 238 THR A O 1
ATOM 1843 N N . TRP A 1 239 ? 0.572 -1.366 -20.404 1.00 89.19 239 TRP A N 1
ATOM 1844 C CA . TRP A 1 239 ? -0.148 -0.983 -21.613 1.00 89.19 239 TRP A CA 1
ATOM 1845 C C . TRP A 1 239 ? 0.702 -0.079 -22.513 1.00 89.19 239 TRP A C 1
ATOM 1847 O O . TRP A 1 239 ? 0.870 -0.390 -23.694 1.00 89.19 239 TRP A O 1
ATOM 1857 N N . VAL A 1 240 ? 1.323 0.971 -21.962 1.00 87.75 240 VAL A N 1
ATOM 1858 C CA . VAL A 1 240 ? 2.233 1.851 -22.718 1.00 87.75 240 VAL A CA 1
ATOM 1859 C C . VAL A 1 240 ? 3.402 1.056 -23.300 1.00 87.75 240 VAL A C 1
ATOM 1861 O O . VAL A 1 240 ? 3.685 1.175 -24.493 1.00 87.75 240 VAL A O 1
ATOM 1864 N N . HIS A 1 241 ? 4.039 0.190 -22.502 1.00 86.19 241 HIS A N 1
ATOM 1865 C CA . HIS A 1 241 ? 5.092 -0.701 -23.001 1.00 86.19 241 HIS A CA 1
ATOM 1866 C C . HIS A 1 241 ? 4.589 -1.574 -24.152 1.00 86.19 241 HIS A C 1
ATOM 1868 O O . HIS A 1 241 ? 5.234 -1.660 -25.197 1.00 86.19 241 HIS A O 1
ATOM 1874 N N . SER A 1 242 ? 3.413 -2.182 -23.995 1.00 86.38 242 SER A N 1
ATOM 1875 C CA . SER A 1 242 ? 2.843 -3.054 -25.018 1.00 86.38 242 SER A CA 1
ATOM 1876 C C . SER A 1 242 ? 2.574 -2.322 -26.332 1.00 86.38 242 SER A C 1
ATOM 1878 O O . SER A 1 242 ? 2.704 -2.936 -27.384 1.00 86.38 242 SER A O 1
ATOM 1880 N N . ILE A 1 243 ? 2.253 -1.021 -26.294 1.00 87.31 243 ILE A N 1
ATOM 1881 C CA . ILE A 1 243 ? 2.062 -0.180 -27.483 1.00 87.31 243 ILE A CA 1
ATOM 1882 C C . ILE A 1 243 ? 3.399 0.156 -28.134 1.00 87.31 243 ILE A C 1
ATOM 1884 O O . ILE A 1 243 ? 3.547 -0.031 -29.340 1.00 87.31 243 ILE A O 1
ATOM 1888 N N . ILE A 1 244 ? 4.369 0.635 -27.349 1.00 87.06 244 ILE A N 1
ATOM 1889 C CA . ILE A 1 244 ? 5.680 1.060 -27.860 1.00 87.06 244 ILE A CA 1
ATOM 1890 C C . ILE A 1 244 ? 6.391 -0.108 -28.542 1.00 87.06 244 ILE A C 1
ATOM 1892 O O . ILE A 1 244 ? 6.931 0.038 -29.637 1.00 87.06 244 ILE A O 1
ATOM 1896 N N . TYR A 1 245 ? 6.360 -1.282 -27.917 1.00 87.62 245 TYR A N 1
ATOM 1897 C CA . TYR A 1 245 ? 7.048 -2.467 -28.417 1.00 87.62 245 TYR A CA 1
ATOM 1898 C C . TYR A 1 245 ? 6.160 -3.357 -29.292 1.00 87.62 245 TYR A C 1
ATOM 1900 O O . TYR A 1 245 ? 6.626 -4.388 -29.786 1.00 87.62 245 TYR A O 1
ATOM 1908 N N . LYS A 1 246 ? 4.905 -2.959 -29.557 1.00 85.69 246 LYS A N 1
ATOM 1909 C CA . LYS A 1 246 ? 4.006 -3.714 -30.435 1.00 85.69 246 LYS A CA 1
ATOM 1910 C C . LYS A 1 246 ? 4.620 -3.816 -31.824 1.00 85.69 246 LYS A C 1
ATOM 1912 O O . LYS A 1 246 ? 4.873 -2.802 -32.473 1.00 85.69 246 LYS A O 1
ATOM 1917 N N . TRP A 1 247 ? 4.854 -5.045 -32.280 1.00 86.56 247 TRP A N 1
ATOM 1918 C CA . TRP A 1 247 ? 5.470 -5.335 -33.581 1.00 86.56 247 TRP A CA 1
ATOM 1919 C C . TRP A 1 247 ? 6.874 -4.740 -33.776 1.00 86.56 247 TRP A C 1
ATOM 1921 O O . TRP A 1 247 ? 7.370 -4.737 -34.899 1.00 86.56 247 TRP A O 1
ATOM 1931 N N . LEU A 1 248 ? 7.507 -4.217 -32.714 1.00 90.12 248 LEU A N 1
ATOM 1932 C CA . LEU A 1 248 ? 8.805 -3.530 -32.764 1.00 90.12 248 LEU A CA 1
ATOM 1933 C C . LEU A 1 248 ? 8.889 -2.375 -33.788 1.00 90.12 248 LEU A C 1
ATOM 1935 O O . LEU A 1 248 ? 9.982 -1.879 -34.054 1.00 90.12 248 LEU A O 1
ATOM 1939 N N . LEU A 1 249 ? 7.760 -1.895 -34.326 1.00 90.44 249 LEU A N 1
ATOM 1940 C CA . LEU A 1 249 ? 7.732 -0.915 -35.419 1.00 90.44 249 LEU A CA 1
ATOM 1941 C C . LEU A 1 249 ? 8.302 0.441 -34.997 1.00 90.44 249 LEU A C 1
ATOM 1943 O O . LEU A 1 249 ? 9.115 1.014 -35.719 1.00 90.44 249 LEU A O 1
ATOM 1947 N N . ILE A 1 250 ? 7.903 0.941 -33.822 1.00 89.31 250 ILE A N 1
ATOM 1948 C CA . ILE A 1 250 ? 8.373 2.233 -33.303 1.00 89.31 250 ILE A CA 1
ATOM 1949 C C . ILE A 1 250 ? 9.883 2.176 -33.001 1.00 89.31 250 ILE A C 1
ATOM 1951 O O . ILE A 1 250 ? 10.610 3.014 -33.542 1.00 89.31 250 ILE A O 1
ATOM 1955 N N . PRO A 1 251 ? 10.403 1.191 -32.234 1.00 92.12 251 PRO A N 1
ATOM 1956 C CA . PRO A 1 251 ? 11.843 1.042 -32.045 1.00 92.12 251 PRO A CA 1
ATOM 1957 C C . PRO A 1 251 ? 12.617 0.875 -33.357 1.00 92.12 251 PRO A C 1
ATOM 1959 O O . PRO A 1 251 ? 13.653 1.513 -33.528 1.00 92.12 251 PRO A O 1
ATOM 1962 N N . ALA A 1 252 ? 12.118 0.072 -34.304 1.00 94.25 252 ALA A N 1
ATOM 1963 C CA . ALA A 1 252 ? 12.781 -0.138 -35.590 1.00 94.25 252 ALA A CA 1
ATOM 1964 C C . ALA A 1 252 ? 12.858 1.155 -36.414 1.00 94.25 252 ALA A C 1
ATOM 1966 O O . ALA A 1 252 ? 13.915 1.474 -36.957 1.00 94.25 252 ALA A O 1
ATOM 1967 N N . ALA A 1 253 ? 11.773 1.934 -36.463 1.00 94.69 253 ALA A N 1
ATOM 1968 C CA . ALA A 1 253 ? 11.747 3.224 -37.144 1.00 94.69 253 ALA A CA 1
ATOM 1969 C C . ALA A 1 253 ? 12.696 4.241 -36.487 1.00 94.69 253 ALA A C 1
ATOM 1971 O O . ALA A 1 253 ? 13.447 4.921 -37.188 1.00 94.69 253 ALA A O 1
ATOM 1972 N N . LEU A 1 254 ? 12.716 4.312 -35.150 1.00 95.06 254 LEU A N 1
ATOM 1973 C CA . LEU A 1 254 ? 13.642 5.172 -34.406 1.00 95.06 254 LEU A CA 1
ATOM 1974 C C . LEU A 1 254 ? 15.102 4.783 -34.664 1.00 95.06 254 LEU A C 1
ATOM 1976 O O . LEU A 1 254 ? 15.928 5.653 -34.938 1.00 95.06 254 LEU A O 1
ATOM 1980 N N . TYR A 1 255 ? 15.416 3.486 -34.644 1.00 96.12 255 TYR A N 1
ATOM 1981 C CA . TYR A 1 255 ? 16.768 2.997 -34.907 1.00 96.12 255 TYR A CA 1
ATOM 1982 C C . TYR A 1 255 ? 17.187 3.244 -36.361 1.00 96.12 255 TYR A C 1
ATOM 1984 O O . TYR A 1 255 ? 18.297 3.708 -36.611 1.00 96.12 255 TYR A O 1
ATOM 1992 N N . ALA A 1 256 ? 16.291 3.023 -37.328 1.00 96.69 256 ALA A N 1
ATOM 1993 C CA . ALA A 1 256 ? 16.537 3.334 -38.734 1.00 96.69 256 ALA A CA 1
ATOM 1994 C C . ALA A 1 256 ? 16.781 4.836 -38.954 1.00 96.69 256 ALA A C 1
ATOM 1996 O O . ALA A 1 256 ? 17.714 5.207 -39.666 1.00 96.69 256 ALA A O 1
ATOM 1997 N N . CYS A 1 257 ? 16.001 5.701 -38.297 1.00 97.19 257 CYS A N 1
ATOM 1998 C CA . CYS A 1 257 ? 16.189 7.151 -38.324 1.00 97.19 257 CYS A CA 1
ATOM 1999 C C . CYS A 1 257 ? 17.544 7.555 -37.724 1.00 97.19 257 CYS A C 1
ATOM 2001 O O . CYS A 1 257 ? 18.294 8.317 -38.336 1.00 97.19 257 CYS A O 1
ATOM 2003 N N . MET A 1 258 ? 17.908 6.986 -36.572 1.00 96.88 258 MET A N 1
ATOM 2004 C CA . MET A 1 258 ? 19.209 7.212 -35.942 1.00 96.88 258 MET A CA 1
ATOM 2005 C C . MET A 1 258 ? 20.360 6.786 -36.864 1.00 96.88 258 MET A C 1
ATOM 2007 O O . MET A 1 258 ? 21.280 7.568 -37.096 1.00 96.88 258 MET A O 1
ATOM 2011 N N . VAL A 1 259 ? 20.290 5.587 -37.454 1.00 96.94 259 VAL A N 1
ATOM 2012 C CA . VAL A 1 259 ? 21.290 5.085 -38.412 1.00 96.94 259 VAL A CA 1
ATOM 2013 C C . VAL A 1 259 ? 21.373 5.981 -39.647 1.00 96.94 259 VAL A C 1
ATOM 2015 O O . VAL A 1 259 ? 22.473 6.259 -40.124 1.00 96.94 259 VAL A O 1
ATOM 2018 N N . PHE A 1 260 ? 20.240 6.465 -40.156 1.00 96.94 260 PHE A N 1
ATOM 2019 C CA . PHE A 1 260 ? 20.201 7.397 -41.280 1.00 96.94 260 PHE A CA 1
ATOM 2020 C C . PHE A 1 260 ? 20.894 8.726 -40.946 1.00 96.94 260 PHE A C 1
ATOM 2022 O O . PHE A 1 260 ? 21.729 9.189 -41.723 1.00 96.94 260 PHE A O 1
ATOM 2029 N N . ILE A 1 261 ? 20.612 9.315 -39.777 1.00 96.38 261 ILE A N 1
ATOM 2030 C CA . ILE A 1 261 ? 21.252 10.558 -39.320 1.00 96.38 261 ILE A CA 1
ATOM 2031 C C . ILE A 1 261 ? 22.759 10.358 -39.144 1.00 96.38 261 ILE A C 1
ATOM 2033 O O . ILE A 1 261 ? 23.536 11.185 -39.625 1.00 96.38 261 ILE A O 1
ATOM 2037 N N . ILE A 1 262 ? 23.173 9.264 -38.496 1.00 95.88 262 ILE A N 1
ATOM 2038 C CA . ILE A 1 262 ? 24.590 8.932 -38.295 1.00 95.88 262 ILE A CA 1
ATOM 2039 C C . ILE A 1 262 ? 25.289 8.790 -39.647 1.00 95.88 262 ILE A C 1
ATOM 2041 O O . ILE A 1 262 ? 26.302 9.446 -39.868 1.00 95.88 262 ILE A O 1
ATOM 2045 N N . ARG A 1 263 ? 24.727 8.013 -40.583 1.00 94.81 263 ARG A N 1
ATOM 2046 C CA . ARG A 1 263 ? 25.301 7.841 -41.928 1.00 94.81 263 ARG A CA 1
ATOM 2047 C C . ARG A 1 263 ? 25.404 9.157 -42.689 1.00 94.81 263 ARG A C 1
ATOM 2049 O O . ARG A 1 263 ? 26.439 9.432 -43.286 1.00 94.81 263 ARG A O 1
ATOM 2056 N N . LYS A 1 264 ? 24.360 9.988 -42.649 1.00 94.50 264 LYS A N 1
ATOM 2057 C CA . LYS A 1 264 ? 24.357 11.288 -43.330 1.00 94.50 264 LYS A CA 1
ATOM 2058 C C . LYS A 1 264 ? 25.433 12.222 -42.769 1.00 94.50 264 LYS A C 1
ATOM 2060 O O . LYS A 1 264 ? 26.148 12.849 -43.543 1.00 94.50 264 LYS A O 1
ATOM 2065 N N . ARG A 1 265 ? 25.566 12.300 -41.439 1.00 93.75 265 ARG A N 1
ATOM 2066 C CA . ARG A 1 265 ? 26.617 13.101 -40.788 1.00 93.75 265 ARG A CA 1
ATOM 2067 C C . ARG A 1 265 ? 28.011 12.552 -41.068 1.00 93.75 265 ARG A C 1
ATOM 2069 O O . ARG A 1 265 ? 28.911 13.335 -41.339 1.00 93.75 265 ARG A O 1
ATOM 2076 N N . TRP A 1 266 ? 28.175 11.232 -41.047 1.00 91.88 266 TRP A N 1
ATOM 2077 C CA . TRP A 1 266 ? 29.444 10.580 -41.362 1.00 91.88 266 TRP A CA 1
ATOM 2078 C C . TRP A 1 266 ? 29.914 10.924 -42.778 1.00 91.88 266 TRP A C 1
ATOM 2080 O O . TRP A 1 266 ? 31.041 11.370 -42.955 1.00 91.88 266 TRP A O 1
ATOM 2090 N N . HIS A 1 267 ? 29.032 10.811 -43.777 1.00 90.94 267 HIS A N 1
ATOM 2091 C CA . HIS A 1 267 ? 29.361 11.193 -45.153 1.00 90.94 267 HIS A CA 1
ATOM 2092 C C . HIS A 1 267 ? 29.744 12.671 -45.282 1.00 90.94 267 HIS A C 1
ATOM 2094 O O . HIS A 1 267 ? 30.729 12.976 -45.949 1.00 90.94 267 HIS A O 1
ATOM 2100 N N . HIS A 1 268 ? 29.024 13.571 -44.606 1.00 89.50 268 HIS A N 1
ATOM 2101 C CA . HIS A 1 268 ? 29.355 14.997 -44.604 1.00 89.50 268 HIS A CA 1
ATOM 2102 C C . HIS A 1 268 ? 30.740 15.264 -43.990 1.00 89.50 268 HIS A C 1
ATOM 2104 O O . HIS A 1 268 ? 31.531 16.006 -44.565 1.00 89.50 268 HIS A O 1
ATOM 2110 N N . HIS A 1 269 ? 31.069 14.619 -42.866 1.00 87.12 269 HIS A N 1
ATOM 2111 C CA . HIS A 1 269 ? 32.395 14.728 -42.252 1.00 87.12 269 HIS A CA 1
ATOM 2112 C C . HIS A 1 269 ? 33.506 14.149 -43.134 1.00 87.12 269 HIS A C 1
ATOM 2114 O O . HIS A 1 269 ? 34.581 14.736 -43.221 1.00 87.12 269 HIS A O 1
ATOM 2120 N N . GLU A 1 270 ? 33.271 13.027 -43.820 1.00 86.00 270 GLU A N 1
ATOM 2121 C CA . GLU A 1 270 ? 34.252 12.505 -44.774 1.00 86.00 270 GLU A CA 1
ATOM 2122 C C . GLU A 1 270 ? 34.468 13.455 -45.960 1.00 86.00 270 GLU A C 1
ATOM 2124 O O . GLU A 1 270 ? 35.589 13.582 -46.449 1.00 86.00 270 GLU A O 1
ATOM 2129 N N . GLU A 1 271 ? 33.414 14.102 -46.463 1.00 86.81 271 GLU A N 1
ATOM 2130 C CA . GLU A 1 271 ? 33.520 15.094 -47.537 1.00 86.81 271 GLU A CA 1
ATOM 2131 C C . GLU A 1 271 ? 34.285 16.341 -47.090 1.00 86.81 271 GLU A C 1
ATOM 2133 O O . GLU A 1 271 ? 35.186 16.780 -47.808 1.00 86.81 271 GLU A O 1
ATOM 2138 N N . GLU A 1 272 ? 33.994 16.866 -45.898 1.00 86.00 272 GLU A N 1
ATOM 2139 C CA . GLU A 1 272 ? 34.746 17.964 -45.280 1.00 86.00 272 GLU A CA 1
ATOM 2140 C C . GLU A 1 272 ? 36.221 17.600 -45.111 1.00 86.00 272 GLU A C 1
ATOM 2142 O O . GLU A 1 272 ? 37.084 18.337 -45.585 1.00 86.00 272 GLU A O 1
ATOM 2147 N N . ALA A 1 273 ? 36.515 16.427 -44.543 1.00 81.62 273 ALA A N 1
ATOM 2148 C CA . ALA A 1 273 ? 37.881 15.948 -44.362 1.00 81.62 273 ALA A CA 1
ATOM 2149 C C . ALA A 1 273 ? 38.614 15.774 -45.704 1.00 81.62 273 ALA A C 1
ATOM 2151 O O . ALA A 1 273 ? 39.775 16.162 -45.835 1.00 81.62 273 ALA A O 1
ATOM 2152 N N . ARG A 1 274 ? 37.935 15.264 -46.746 1.00 81.31 274 ARG A N 1
ATOM 2153 C CA . ARG A 1 274 ? 38.484 15.181 -48.113 1.00 81.31 274 ARG A CA 1
ATOM 2154 C C . ARG A 1 274 ? 38.749 16.566 -48.713 1.00 81.31 274 ARG A C 1
ATOM 2156 O O . ARG A 1 274 ? 39.756 16.750 -49.399 1.00 81.31 274 ARG A O 1
ATOM 2163 N N . HIS A 1 275 ? 37.863 17.536 -48.494 1.00 83.50 275 HIS A N 1
ATOM 2164 C CA . HIS A 1 275 ? 38.049 18.916 -48.947 1.00 83.50 275 HIS A CA 1
ATOM 2165 C C . HIS A 1 275 ? 39.192 19.619 -48.215 1.00 83.50 275 HIS A C 1
ATOM 2167 O O . HIS A 1 275 ? 39.961 20.348 -48.841 1.00 83.50 275 HIS A O 1
ATOM 2173 N N . GLU A 1 276 ? 39.317 19.400 -46.912 1.00 82.19 276 GLU A N 1
ATOM 2174 C CA . GLU A 1 276 ? 40.367 19.978 -46.087 1.00 82.19 276 GLU A CA 1
ATOM 2175 C C . GLU A 1 276 ? 41.731 19.372 -46.418 1.00 82.19 276 GLU A C 1
ATOM 2177 O O . GLU A 1 276 ? 42.667 20.127 -46.660 1.00 82.19 276 GLU A O 1
ATOM 2182 N N . ALA A 1 277 ? 41.825 18.049 -46.589 1.00 81.06 277 ALA A N 1
ATOM 2183 C CA . ALA A 1 277 ? 43.040 17.379 -47.059 1.00 81.06 277 ALA A CA 1
ATOM 2184 C C . ALA A 1 277 ? 43.500 17.904 -48.432 1.00 81.06 277 ALA A C 1
ATOM 2186 O O . ALA A 1 277 ? 44.689 18.138 -48.645 1.00 81.06 277 ALA A O 1
ATOM 2187 N N . LYS A 1 278 ? 42.565 18.176 -49.358 1.00 82.88 278 LYS A N 1
ATOM 2188 C CA . LYS A 1 278 ? 42.879 18.827 -50.647 1.00 82.88 278 LYS A CA 1
ATOM 2189 C C . LYS A 1 278 ? 43.385 20.265 -50.490 1.00 82.88 278 LYS A C 1
ATOM 2191 O O . LYS A 1 278 ? 44.181 20.703 -51.313 1.00 82.88 278 LYS A O 1
ATOM 2196 N N . LYS A 1 279 ? 42.910 21.009 -49.484 1.00 84.50 279 LYS A N 1
ATOM 2197 C CA . LYS A 1 279 ? 43.322 22.401 -49.225 1.00 84.50 279 LYS A CA 1
ATOM 2198 C C . LYS A 1 279 ? 44.659 22.496 -48.489 1.00 84.50 279 LYS A C 1
ATOM 2200 O O . LYS A 1 279 ? 45.441 23.387 -48.796 1.00 84.50 279 LYS A O 1
ATOM 2205 N N . THR A 1 280 ? 44.902 21.625 -47.513 1.00 81.94 280 THR A N 1
ATOM 2206 C CA . THR A 1 280 ? 46.064 21.694 -46.611 1.00 81.94 280 THR A CA 1
ATOM 2207 C C . THR A 1 280 ? 47.217 20.789 -47.044 1.00 81.94 280 THR A C 1
ATOM 2209 O O . THR A 1 280 ? 48.343 21.000 -46.604 1.00 81.94 280 THR A O 1
ATOM 2212 N N . GLY A 1 281 ? 46.965 19.788 -47.897 1.00 77.50 281 GLY A N 1
ATOM 2213 C CA . GLY A 1 281 ? 47.960 18.800 -48.330 1.00 77.50 281 GLY A CA 1
ATOM 2214 C C . GLY A 1 281 ? 48.357 17.795 -47.243 1.00 77.50 281 GLY A C 1
ATOM 2215 O O . GLY A 1 281 ? 49.231 16.960 -47.473 1.00 77.50 281 GLY A O 1
ATOM 2216 N N . LEU A 1 282 ? 47.730 17.863 -46.066 1.00 73.00 282 LEU A N 1
ATOM 2217 C CA . LEU A 1 282 ? 47.976 16.949 -44.958 1.00 73.00 282 LEU A CA 1
ATOM 2218 C C . LEU A 1 282 ? 47.130 15.676 -45.140 1.00 73.00 282 LEU A C 1
ATOM 2220 O O . LEU A 1 282 ? 45.945 15.777 -45.472 1.00 73.00 282 LEU A O 1
ATOM 2224 N N . PRO A 1 283 ? 47.704 14.474 -44.941 1.00 66.25 283 PRO A N 1
ATOM 2225 C CA . PRO A 1 283 ? 46.938 13.238 -44.998 1.00 66.25 283 PRO A CA 1
ATOM 2226 C C . PRO A 1 283 ? 45.919 13.189 -43.856 1.00 66.25 283 PRO A C 1
ATOM 2228 O O . PRO A 1 283 ? 46.161 13.690 -42.757 1.00 66.25 283 PRO A O 1
ATOM 2231 N N . GLN A 1 284 ? 44.776 12.566 -44.131 1.00 67.00 284 GLN A N 1
ATOM 2232 C CA . GLN A 1 284 ? 43.698 12.382 -43.166 1.00 67.00 284 GLN A CA 1
ATOM 2233 C C . GLN A 1 284 ? 44.228 11.589 -41.959 1.00 67.00 284 GLN A C 1
ATOM 2235 O O . GLN A 1 284 ? 44.777 10.501 -42.134 1.00 67.00 284 GLN A O 1
ATOM 2240 N N . GLN A 1 285 ? 44.114 12.146 -40.749 1.00 65.38 285 GLN A N 1
ATOM 2241 C CA . GLN A 1 285 ? 44.466 11.416 -39.531 1.00 65.38 285 GLN A CA 1
ATOM 2242 C C . GLN A 1 285 ? 43.375 10.374 -39.270 1.00 65.38 285 GLN A C 1
ATOM 2244 O O . GLN A 1 285 ? 42.196 10.723 -39.198 1.00 65.38 285 GLN A O 1
ATOM 2249 N N . ILE A 1 286 ? 43.786 9.106 -39.238 1.00 55.44 286 ILE A N 1
ATOM 2250 C CA . ILE A 1 286 ? 42.936 7.932 -38.994 1.00 55.44 286 ILE A CA 1
ATOM 2251 C C . ILE A 1 286 ? 42.732 7.775 -37.490 1.00 55.44 286 ILE A C 1
ATOM 2253 O O . ILE A 1 286 ? 43.747 7.897 -36.765 1.00 55.44 286 ILE A O 1
#

Secondary structure (DSSP, 8-state):
---S-THHHHHHHHHTTPPP--TTTTTSS---SS-BTTBS-EEEEEETTEE----TTSGGGTTS-STTHHHHHHHHTTTEEEEEE----BSS-HHHHT-TT--EEE-TTT--EEE-TTT-----HHHHH-TT---EE-SSSSSPPEE---TTHHHHTTTPPPHHHHT-TTSSS--S-HHHHHHHHHHHHHHSTTTSGGG--BTSSGGG-BSS-B--SS-GGGGT-----SS-HHHHHHHHHHHHTGGGHHHHHHHHHHHHHHHHHHHHHHHHHHHHHHHH-PPPP-

pLDDT: mean 85.55, std 16.17, range [31.41, 97.94]

Foldseek 3Di:
DDDPPCQLFVLQLVLVVADADCPVVVPDDRDDQDAAPRTQKDKWKFFQLHGDGDDPPPPVPPPDDPPCVVVVVVVCVVTMDIDMDFDQLAQQQQLCLQDPQSQWDADPPVSFTDGHLVSQQPPCSSCVRGLSSFWYWDPPDRSIDTRGDRLSVVQVVVVHHRSSQVRDPVNQDHDDDQVVVVVVLLVVCVVDDLQWDVSDKAQCQFQCGTSDIDTDSDDPSSVVRDRGDSHHPSVVVVVVVCVCPVVPPNVVVVVVVVVVVVVVVVVVVVVVQVVVCVVPVDDRDD

Mean predicted aligned error: 9.44 Å